Protein AF-A0A1C3RG86-F1 (afdb_monomer)

Sequence (269 aa):
MRVGIRFLSLFIGIFLLIINFAGYFISIDDRIYFDEEVISYNESVSLIEEAYSKYGKSERFLKETVKIVDDATIYNWIHQKTMIKGVQGYVQFYENWILWIARFFDDFLFSVALTKDNDIFSKYEYMHYEAALRRGYGICSQLSVLLADMLTNKYGINTYVVGLSGHVVAQSQINKEDYILDASMSLVMPFGLSFAEKNLESVKSYYKGDLIAETYDARGNSIMSSPGAKGYRPLAYLIEQLAYAFKWIVPIFLLVVGSSLYWKKFGRC

Nearest PDB structures (foldseek):
  8ssi-assembly1_A  TM=7.611E-01  e=9.465E-01  Burkholderia pseudomallei
  8ig0-assembly1_B  TM=3.407E-01  e=1.424E+00  Homo sapiens

Radius of gyration: 21.92 Å; Cα contacts (8 Å, |Δi|>4): 439; chains: 1; bounding box: 59×40×72 Å

Mean predicted aligned error: 5.24 Å

pLDDT: mean 91.01, std 10.69, range [39.25, 98.75]

Organism: NCBI:txid1867952

Structure (mmCIF, N/CA/C/O backbone):
data_AF-A0A1C3RG86-F1
#
_entry.id   AF-A0A1C3RG86-F1
#
loop_
_atom_site.group_PDB
_atom_site.id
_atom_site.type_symbol
_atom_site.label_atom_id
_atom_site.label_alt_id
_atom_site.label_comp_id
_atom_site.label_asym_id
_atom_site.label_entity_id
_atom_site.label_seq_id
_atom_site.pdbx_PDB_ins_code
_atom_site.Cartn_x
_atom_site.Cartn_y
_atom_site.Cartn_z
_atom_site.occupancy
_atom_site.B_iso_or_equiv
_atom_site.auth_seq_id
_atom_site.auth_comp_id
_atom_site.auth_asym_id
_atom_site.auth_atom_id
_atom_site.pdbx_PDB_model_num
ATOM 1 N N . MET A 1 1 ? 35.507 4.420 -29.321 1.00 61.81 1 MET A N 1
ATOM 2 C CA . MET A 1 1 ? 34.768 4.660 -28.056 1.00 61.81 1 MET A CA 1
ATOM 3 C C . MET A 1 1 ? 33.417 5.371 -28.239 1.00 61.81 1 MET A C 1
ATOM 5 O O . MET A 1 1 ? 32.407 4.808 -27.847 1.00 61.81 1 MET A O 1
ATOM 9 N N . ARG A 1 2 ? 33.333 6.547 -28.893 1.00 62.72 2 ARG A N 1
ATOM 10 C CA . ARG A 1 2 ? 32.062 7.308 -29.038 1.00 62.72 2 ARG A CA 1
ATOM 11 C C . ARG A 1 2 ? 30.950 6.626 -29.852 1.00 62.72 2 ARG A C 1
ATOM 13 O O . ARG A 1 2 ? 29.792 6.975 -29.670 1.00 62.72 2 ARG A O 1
ATOM 20 N N . VAL A 1 3 ? 31.283 5.696 -30.750 1.00 67.88 3 VAL A N 1
ATOM 21 C CA . VAL A 1 3 ? 30.288 4.942 -31.540 1.00 67.88 3 VAL A CA 1
ATOM 22 C C . VAL A 1 3 ? 29.563 3.910 -30.669 1.00 67.88 3 VAL A C 1
ATOM 24 O O . VAL A 1 3 ? 28.344 3.822 -30.745 1.00 67.88 3 VAL A O 1
ATOM 27 N N . GLY A 1 4 ? 30.283 3.217 -29.779 1.00 82.81 4 GLY A N 1
ATOM 28 C CA . GLY A 1 4 ? 29.704 2.202 -28.892 1.00 82.81 4 GLY A CA 1
ATOM 29 C C . GLY A 1 4 ? 28.697 2.775 -27.895 1.00 82.81 4 GLY A C 1
ATOM 30 O O . GLY A 1 4 ? 27.623 2.214 -27.731 1.00 82.81 4 GLY A O 1
ATOM 31 N N . ILE A 1 5 ? 28.987 3.946 -27.316 1.00 85.44 5 ILE A N 1
ATOM 32 C CA . ILE A 1 5 ? 28.098 4.603 -26.339 1.00 85.44 5 ILE A CA 1
ATOM 33 C C . ILE A 1 5 ? 26.717 4.903 -26.943 1.00 85.44 5 ILE A C 1
ATOM 35 O O . ILE A 1 5 ? 25.706 4.731 -26.279 1.00 85.44 5 ILE A O 1
ATOM 39 N N . ARG A 1 6 ? 26.655 5.303 -28.218 1.00 86.62 6 ARG A N 1
ATOM 40 C CA . ARG A 1 6 ? 25.392 5.672 -28.883 1.00 86.62 6 ARG A CA 1
ATOM 41 C C . ARG A 1 6 ? 24.484 4.470 -29.087 1.00 86.62 6 ARG A C 1
ATOM 43 O O . ARG A 1 6 ? 23.314 4.522 -28.727 1.00 86.62 6 ARG A O 1
ATOM 50 N N . PHE A 1 7 ? 25.042 3.406 -29.667 1.00 90.19 7 PHE A N 1
ATOM 51 C CA . PHE A 1 7 ? 24.309 2.164 -29.888 1.00 90.19 7 PHE A CA 1
ATOM 52 C C . PHE A 1 7 ? 23.874 1.549 -28.564 1.00 90.19 7 PHE A C 1
ATOM 54 O O . PHE A 1 7 ? 22.740 1.101 -28.460 1.00 90.19 7 PHE A O 1
ATOM 61 N N . LEU A 1 8 ? 24.729 1.616 -27.540 1.00 93.31 8 LEU A N 1
ATOM 62 C CA . LEU A 1 8 ? 24.396 1.141 -26.206 1.00 93.31 8 LEU A CA 1
ATOM 63 C C . LEU A 1 8 ? 23.234 1.930 -25.585 1.00 93.31 8 LEU A C 1
ATOM 65 O O . LEU A 1 8 ? 22.287 1.315 -25.110 1.00 93.31 8 LEU A O 1
ATOM 69 N N . SER A 1 9 ? 23.251 3.269 -25.629 1.00 93.44 9 SER A N 1
ATOM 70 C CA . SER A 1 9 ? 22.146 4.088 -25.104 1.00 93.44 9 SER A CA 1
ATOM 71 C C . SER A 1 9 ? 20.827 3.822 -25.829 1.00 93.44 9 SER A C 1
ATOM 73 O O . SER A 1 9 ? 19.804 3.655 -25.172 1.00 93.44 9 SER A O 1
ATOM 75 N N . LEU A 1 10 ? 20.844 3.739 -27.166 1.00 95.38 10 LEU A N 1
ATOM 76 C CA . LEU A 1 10 ? 19.645 3.414 -27.947 1.00 95.38 10 LEU A CA 1
ATOM 77 C C . LEU A 1 10 ? 19.121 2.018 -27.604 1.00 95.38 10 LEU A C 1
ATOM 79 O O . LEU A 1 10 ? 17.935 1.860 -27.342 1.00 95.38 10 LEU A O 1
ATOM 83 N N . PHE A 1 11 ? 20.007 1.022 -27.565 1.00 96.31 11 PHE A N 1
ATOM 84 C CA . PHE A 1 11 ? 19.642 -0.355 -27.252 1.00 96.31 11 PHE A CA 1
ATOM 85 C C . PHE A 1 11 ? 19.030 -0.480 -25.854 1.00 96.31 11 PHE A C 1
ATOM 87 O O . PHE A 1 11 ? 17.941 -1.031 -25.723 1.00 96.31 11 PHE A O 1
ATOM 94 N N . ILE A 1 12 ? 19.675 0.086 -24.825 1.00 96.56 12 ILE A N 1
ATOM 95 C CA . ILE A 1 12 ? 19.153 0.070 -23.450 1.00 96.56 12 ILE A CA 1
ATOM 96 C C . ILE A 1 12 ? 17.816 0.816 -23.374 1.00 96.56 12 ILE A C 1
ATOM 98 O O . ILE A 1 12 ? 16.882 0.316 -22.756 1.00 96.56 12 ILE A O 1
ATOM 102 N N . GLY A 1 13 ? 17.693 1.979 -24.022 1.00 97.69 13 GLY A N 1
ATOM 103 C CA . GLY A 1 13 ? 16.443 2.742 -24.045 1.00 97.69 13 GLY A CA 1
ATOM 104 C C . GLY A 1 13 ? 15.284 1.957 -24.667 1.00 97.69 13 GLY A C 1
ATOM 105 O O . GLY A 1 13 ? 14.212 1.881 -24.073 1.00 97.69 13 GLY A O 1
ATOM 106 N N . ILE A 1 14 ? 15.504 1.318 -25.823 1.00 97.88 14 ILE A N 1
ATOM 107 C CA . ILE A 1 14 ? 14.492 0.468 -26.474 1.00 97.88 14 ILE A CA 1
ATOM 108 C C . ILE A 1 14 ? 14.147 -0.721 -25.576 1.00 97.88 14 ILE A C 1
ATOM 110 O O . ILE A 1 14 ? 12.972 -0.983 -25.336 1.00 97.88 14 ILE A O 1
ATOM 114 N N . PHE A 1 15 ? 15.160 -1.418 -25.058 1.00 97.56 15 PHE A N 1
ATOM 115 C CA . PHE A 1 15 ? 14.971 -2.588 -24.206 1.00 97.56 15 PHE A CA 1
ATOM 116 C C . PHE A 1 15 ? 14.132 -2.260 -22.965 1.00 97.56 15 PHE A C 1
ATOM 118 O O . PHE A 1 15 ? 13.137 -2.929 -22.710 1.00 97.56 15 PHE A O 1
ATOM 125 N N . LEU A 1 16 ? 14.473 -1.196 -22.232 1.00 97.69 16 LEU A N 1
ATOM 126 C CA . LEU A 1 16 ? 13.731 -0.800 -21.034 1.00 97.69 16 LEU A CA 1
ATOM 127 C C . LEU A 1 16 ? 12.299 -0.346 -21.351 1.00 97.69 16 LEU A C 1
ATOM 129 O O . LEU A 1 16 ? 11.392 -0.653 -20.584 1.00 97.69 16 LEU A O 1
ATOM 133 N N . LEU A 1 17 ? 12.062 0.333 -22.482 1.00 97.44 17 LEU A N 1
ATOM 134 C CA . LEU A 1 17 ? 10.693 0.646 -22.907 1.00 97.44 17 LEU A CA 1
ATOM 135 C C . LEU A 1 17 ? 9.889 -0.619 -23.187 1.00 97.44 17 LEU A C 1
ATOM 137 O O . LEU A 1 17 ? 8.758 -0.718 -22.722 1.00 97.44 17 LEU A O 1
ATOM 141 N N . ILE A 1 18 ? 10.465 -1.584 -23.911 1.00 97.38 18 ILE A N 1
ATOM 142 C CA . ILE A 1 18 ? 9.809 -2.871 -24.177 1.00 97.38 18 ILE A CA 1
ATOM 143 C C . ILE A 1 18 ? 9.448 -3.556 -22.860 1.00 97.38 18 ILE A C 1
ATOM 145 O O . ILE A 1 18 ? 8.318 -4.011 -22.717 1.00 97.38 18 ILE A O 1
ATOM 149 N N . ILE A 1 19 ? 10.364 -3.582 -21.888 1.00 97.00 19 ILE A N 1
ATOM 150 C CA . ILE A 1 19 ? 10.106 -4.154 -20.562 1.00 97.00 19 ILE A CA 1
ATOM 151 C C . ILE A 1 19 ? 8.956 -3.433 -19.857 1.00 97.00 19 ILE A C 1
ATOM 153 O O . ILE A 1 19 ? 8.038 -4.100 -19.389 1.00 97.00 19 ILE A O 1
ATOM 157 N N . ASN A 1 20 ? 8.949 -2.097 -19.825 1.00 96.19 20 ASN A N 1
ATOM 158 C CA . ASN A 1 20 ? 7.864 -1.348 -19.186 1.00 96.19 20 ASN A CA 1
ATOM 159 C C . ASN A 1 20 ? 6.507 -1.602 -19.860 1.00 96.19 20 ASN A C 1
ATOM 161 O O . ASN A 1 20 ? 5.491 -1.711 -19.181 1.00 96.19 20 ASN A O 1
ATOM 165 N N . PHE A 1 21 ? 6.476 -1.674 -21.197 1.00 96.31 21 PHE A N 1
ATOM 166 C CA . PHE A 1 21 ? 5.251 -1.974 -21.938 1.00 96.31 21 PHE A CA 1
ATOM 167 C C . PHE A 1 21 ? 4.780 -3.405 -21.693 1.00 96.31 21 PHE A C 1
ATOM 169 O O . PHE A 1 21 ? 3.594 -3.616 -21.465 1.00 96.31 21 PHE A O 1
ATOM 176 N N . ALA A 1 22 ? 5.695 -4.377 -21.702 1.00 95.31 22 ALA A N 1
ATOM 177 C CA . ALA A 1 22 ? 5.384 -5.765 -21.381 1.00 95.31 22 ALA A CA 1
ATOM 178 C C . ALA A 1 22 ? 4.855 -5.904 -19.946 1.00 95.31 22 ALA A C 1
ATOM 180 O O . ALA A 1 22 ? 3.903 -6.647 -19.726 1.00 95.31 22 ALA A O 1
ATOM 181 N N . GLY A 1 23 ? 5.409 -5.141 -18.999 1.00 93.00 23 GLY A N 1
ATOM 182 C CA . GLY A 1 23 ? 4.981 -5.112 -17.602 1.00 93.00 23 GLY A CA 1
ATOM 183 C C . GLY A 1 23 ? 3.495 -4.809 -17.408 1.00 93.00 23 GLY A C 1
ATOM 184 O O . GLY A 1 23 ? 2.888 -5.383 -16.516 1.00 93.00 23 GLY A O 1
ATOM 185 N N . TYR A 1 24 ? 2.863 -4.018 -18.285 1.00 90.31 24 TYR A N 1
ATOM 186 C CA . TYR A 1 24 ? 1.411 -3.786 -18.219 1.00 90.31 24 TYR A CA 1
ATOM 187 C C . TYR A 1 24 ? 0.564 -5.041 -18.450 1.00 90.31 24 TYR A C 1
ATOM 189 O O . TYR A 1 24 ? -0.584 -5.088 -18.011 1.00 90.31 24 TYR A O 1
ATOM 197 N N . PHE A 1 25 ? 1.104 -6.032 -19.158 1.00 92.62 25 PHE A N 1
ATOM 198 C CA . PHE A 1 25 ? 0.406 -7.274 -19.490 1.00 92.62 25 PHE A CA 1
ATOM 199 C C . PHE A 1 25 ? 0.775 -8.429 -18.558 1.00 92.62 25 PHE A C 1
ATOM 201 O O . PHE A 1 25 ? 0.131 -9.476 -18.606 1.00 92.62 25 PHE A O 1
ATOM 208 N N . ILE A 1 26 ? 1.804 -8.264 -17.724 1.00 90.88 26 ILE A N 1
ATOM 209 C CA . ILE A 1 26 ? 2.238 -9.286 -16.776 1.00 90.88 26 ILE A CA 1
ATOM 210 C C . ILE A 1 26 ? 1.632 -8.953 -15.417 1.00 90.88 26 ILE A C 1
ATOM 212 O O . ILE A 1 26 ? 1.872 -7.887 -14.857 1.00 90.88 26 ILE A O 1
ATOM 216 N N . SER A 1 27 ? 0.842 -9.879 -14.878 1.00 87.75 27 SER A N 1
ATOM 217 C CA . SER A 1 27 ? 0.241 -9.693 -13.562 1.00 87.75 27 SER A CA 1
ATOM 218 C C . SER A 1 27 ? 1.312 -9.650 -12.463 1.00 87.75 27 SER A C 1
ATOM 220 O O . SER A 1 27 ? 2.288 -10.401 -12.496 1.00 87.75 27 SER A O 1
ATOM 222 N N . ILE A 1 28 ? 1.106 -8.774 -11.479 1.00 90.19 28 ILE A N 1
ATOM 223 C CA . ILE A 1 28 ? 1.831 -8.776 -10.195 1.00 90.19 28 ILE A CA 1
ATOM 224 C C . ILE A 1 28 ? 1.015 -9.461 -9.090 1.00 90.19 28 ILE A C 1
ATOM 226 O O . ILE A 1 28 ? 1.348 -9.341 -7.918 1.00 90.19 28 ILE A O 1
ATOM 230 N N . ASP A 1 29 ? -0.099 -10.090 -9.462 1.00 90.62 29 ASP A N 1
ATOM 231 C CA . ASP A 1 29 ? -1.001 -10.766 -8.541 1.00 90.62 29 ASP A CA 1
ATOM 232 C C . ASP A 1 29 ? -0.375 -12.078 -8.059 1.00 90.62 29 ASP A C 1
ATOM 234 O O . ASP A 1 29 ? -0.287 -13.049 -8.815 1.00 90.62 29 ASP A O 1
ATOM 238 N N . ASP A 1 30 ? 0.075 -12.090 -6.804 1.00 88.88 30 ASP A N 1
ATOM 239 C CA . ASP A 1 30 ? 0.713 -13.252 -6.188 1.00 88.88 30 ASP A CA 1
ATOM 240 C C . ASP A 1 30 ? -0.314 -14.295 -5.723 1.00 88.88 30 ASP A C 1
ATOM 242 O O . ASP A 1 30 ? 0.079 -15.403 -5.350 1.00 88.88 30 ASP A O 1
ATOM 246 N N . ARG A 1 31 ? -1.622 -14.004 -5.811 1.00 87.94 31 ARG A N 1
ATOM 247 C CA . ARG A 1 31 ? -2.689 -14.939 -5.417 1.00 87.94 31 ARG A CA 1
ATOM 248 C C . ARG A 1 31 ? -2.652 -16.259 -6.167 1.00 87.94 31 ARG A C 1
ATOM 250 O O . ARG A 1 31 ? -3.116 -17.271 -5.661 1.00 87.94 31 ARG A O 1
ATOM 257 N N . ILE A 1 32 ? -2.050 -16.276 -7.354 1.00 86.69 32 ILE A N 1
ATOM 258 C CA . ILE A 1 32 ? -1.844 -17.500 -8.140 1.00 86.69 32 ILE A CA 1
ATOM 259 C C . ILE A 1 32 ? -0.970 -18.544 -7.426 1.00 86.69 32 ILE A C 1
ATOM 261 O O . ILE A 1 32 ? -0.950 -19.700 -7.840 1.00 86.69 32 ILE A O 1
ATOM 265 N N . TYR A 1 33 ? -0.212 -18.136 -6.404 1.00 85.38 33 TYR A N 1
ATOM 266 C CA . TYR A 1 33 ? 0.649 -19.011 -5.608 1.00 85.38 33 TYR A CA 1
ATOM 267 C C . TYR A 1 33 ? 0.003 -19.447 -4.294 1.00 85.38 33 TYR A C 1
ATOM 269 O O . TYR A 1 33 ? 0.644 -20.152 -3.517 1.00 85.38 33 TYR A O 1
ATOM 277 N N . PHE A 1 34 ? -1.213 -18.987 -4.007 1.00 85.38 34 PHE A N 1
ATOM 278 C CA . PHE A 1 34 ? -1.881 -19.266 -2.748 1.00 85.38 34 PHE A CA 1
ATOM 279 C C . PHE A 1 34 ? -2.620 -20.600 -2.835 1.00 85.38 34 PHE A C 1
ATOM 281 O O . PHE A 1 34 ? -3.257 -20.902 -3.841 1.00 85.38 34 PHE A O 1
ATOM 288 N N . ASP A 1 35 ? -2.540 -21.389 -1.764 1.00 82.38 35 ASP A N 1
ATOM 289 C CA . ASP A 1 35 ? -3.324 -22.623 -1.638 1.00 82.38 35 ASP A CA 1
ATOM 290 C C . ASP A 1 35 ? -4.794 -22.328 -1.272 1.00 82.38 35 ASP A C 1
ATOM 292 O O . ASP A 1 35 ? -5.671 -23.166 -1.472 1.00 82.38 35 ASP A O 1
ATOM 296 N N . GLU A 1 36 ? -5.060 -21.137 -0.729 1.00 79.56 36 GLU A N 1
ATOM 297 C CA . GLU A 1 36 ? -6.380 -20.672 -0.307 1.00 79.56 36 GLU A CA 1
ATOM 298 C C . GLU A 1 36 ? -7.059 -19.865 -1.422 1.00 79.56 36 GLU A C 1
ATOM 300 O O . GLU A 1 36 ? -6.432 -19.025 -2.073 1.00 79.56 36 GLU A O 1
ATOM 305 N N . GLU A 1 37 ? -8.359 -20.097 -1.628 1.00 84.44 37 GLU A N 1
ATOM 306 C CA . GLU A 1 37 ? -9.163 -19.263 -2.520 1.00 84.44 37 GLU A CA 1
ATOM 307 C C . GLU A 1 37 ? -9.397 -17.894 -1.876 1.00 84.44 37 GLU A C 1
ATOM 309 O O . GLU A 1 37 ? -10.119 -17.764 -0.890 1.00 84.44 37 GLU A O 1
ATOM 314 N N . VAL A 1 38 ? -8.795 -16.869 -2.471 1.00 91.31 38 VAL A N 1
ATOM 315 C CA . VAL A 1 38 ? -8.977 -15.460 -2.111 1.00 91.31 38 VAL A CA 1
ATOM 316 C C . VAL A 1 38 ? -9.645 -14.714 -3.258 1.00 91.31 38 VAL A C 1
ATOM 318 O O . VAL A 1 38 ? -9.476 -15.061 -4.432 1.00 91.31 38 VAL A O 1
ATOM 321 N N . ILE A 1 39 ? -10.392 -13.659 -2.938 1.00 94.62 39 ILE A N 1
ATOM 322 C CA . ILE A 1 39 ? -11.071 -12.875 -3.975 1.00 94.62 39 ILE A CA 1
ATOM 323 C C . ILE A 1 39 ? -10.058 -12.132 -4.856 1.00 94.62 39 ILE A C 1
ATOM 325 O O . ILE A 1 39 ? -9.010 -11.660 -4.403 1.00 94.62 39 ILE A O 1
ATOM 329 N N . SER A 1 40 ? -10.374 -12.030 -6.146 1.00 94.88 40 SER A N 1
ATOM 330 C CA . SER A 1 40 ? -9.484 -11.405 -7.130 1.00 94.88 40 SER A CA 1
ATOM 331 C C . SER A 1 40 ? -9.417 -9.884 -6.964 1.00 94.88 40 SER A C 1
ATOM 333 O O . SER A 1 40 ? -10.387 -9.265 -6.540 1.00 94.88 40 SER A O 1
ATOM 335 N N . TYR A 1 41 ? -8.327 -9.247 -7.413 1.00 95.19 41 TYR A N 1
ATOM 336 C CA . TYR A 1 41 ? -8.188 -7.781 -7.379 1.00 95.19 41 TYR A CA 1
ATOM 337 C C . TYR A 1 41 ? -9.399 -7.028 -7.961 1.00 95.19 41 TYR A C 1
ATOM 339 O O . TYR A 1 41 ? -9.891 -6.075 -7.356 1.00 95.19 41 TYR A O 1
ATOM 347 N N . ASN A 1 42 ? -9.881 -7.440 -9.138 1.00 95.94 42 ASN A N 1
ATOM 348 C CA . ASN A 1 42 ? -10.993 -6.763 -9.810 1.00 95.94 42 ASN A CA 1
ATOM 349 C C . ASN A 1 42 ? -12.299 -6.908 -9.022 1.00 95.94 42 ASN A C 1
ATOM 351 O O . ASN A 1 42 ? -13.078 -5.960 -8.934 1.00 95.94 42 ASN A O 1
ATOM 355 N N . GLU A 1 43 ? -12.518 -8.084 -8.438 1.00 97.38 43 GLU A N 1
ATOM 356 C CA . GLU A 1 43 ? -13.664 -8.348 -7.579 1.00 97.38 43 GLU A CA 1
ATOM 357 C C . GLU A 1 43 ? -13.582 -7.538 -6.284 1.00 97.38 43 GLU A C 1
ATOM 359 O O . GLU A 1 43 ? -14.547 -6.853 -5.955 1.00 97.38 43 GLU A O 1
ATOM 364 N N . SER A 1 44 ? -12.423 -7.491 -5.614 1.00 97.44 44 SER A N 1
ATOM 365 C CA . SER A 1 44 ? -12.217 -6.646 -4.430 1.00 97.44 44 SER A CA 1
ATOM 366 C C . SER A 1 44 ? -12.541 -5.186 -4.726 1.00 97.44 44 SER A C 1
ATOM 368 O O . SER A 1 44 ? -13.276 -4.551 -3.976 1.00 97.44 44 SER A O 1
ATOM 370 N N . VAL A 1 45 ? -12.031 -4.644 -5.839 1.00 97.88 45 VAL A N 1
ATOM 371 C CA . VAL A 1 45 ? -12.321 -3.260 -6.240 1.00 97.88 45 VAL A CA 1
ATOM 372 C C . VAL A 1 45 ? -13.822 -3.066 -6.449 1.00 97.88 45 VAL A C 1
ATOM 374 O O . VAL A 1 45 ? -14.379 -2.112 -5.914 1.00 97.88 45 VAL A O 1
ATOM 377 N N . SER A 1 46 ? -14.484 -3.973 -7.172 1.00 98.50 46 SER A N 1
ATOM 378 C CA . SER A 1 46 ? -15.927 -3.892 -7.420 1.00 98.50 46 SER A CA 1
ATOM 379 C C . SER A 1 46 ? -16.744 -3.924 -6.126 1.00 98.50 46 SER A C 1
ATOM 381 O O . SER A 1 46 ? -17.652 -3.113 -5.960 1.00 98.50 46 SER A O 1
ATOM 383 N N . LEU A 1 47 ? -16.411 -4.823 -5.197 1.00 98.56 47 LEU A N 1
ATOM 384 C CA . LEU A 1 47 ? -17.110 -4.963 -3.918 1.00 98.56 47 LEU A CA 1
ATOM 385 C C . LEU A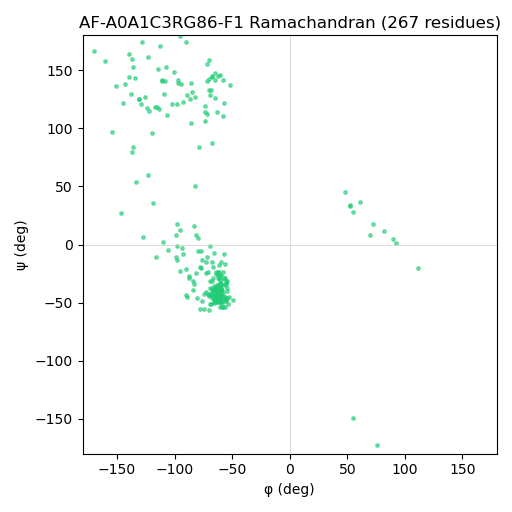 1 47 ? -16.928 -3.728 -3.027 1.00 98.56 47 LEU A C 1
ATOM 387 O O . LEU A 1 47 ? -17.882 -3.292 -2.383 1.00 98.56 47 LEU A O 1
ATOM 391 N N . ILE A 1 48 ? -15.732 -3.128 -3.004 1.00 98.62 48 ILE A N 1
ATOM 392 C CA . ILE A 1 48 ? -15.487 -1.905 -2.223 1.00 98.62 48 ILE A CA 1
ATOM 393 C C . ILE A 1 48 ? -16.262 -0.727 -2.829 1.00 98.62 48 ILE A C 1
ATOM 395 O O . ILE A 1 48 ? -16.871 0.041 -2.084 1.00 98.62 48 ILE A O 1
ATOM 399 N N . GLU A 1 49 ? -16.294 -0.592 -4.159 1.00 98.56 49 GLU A N 1
ATOM 400 C CA . GLU A 1 49 ? -17.098 0.443 -4.828 1.00 98.56 49 GLU A CA 1
ATOM 401 C C . GLU A 1 49 ? -18.597 0.266 -4.559 1.00 98.56 49 GLU A C 1
ATOM 403 O O . GLU A 1 49 ? -19.291 1.238 -4.255 1.00 98.56 49 GLU A O 1
ATOM 408 N N . GLU A 1 50 ? -19.106 -0.969 -4.604 1.00 98.69 50 GLU A N 1
ATOM 409 C CA . GLU A 1 50 ? -20.497 -1.269 -4.255 1.00 98.69 50 GLU A CA 1
ATOM 410 C C . GLU A 1 50 ? -20.792 -0.903 -2.794 1.00 98.69 50 GLU A C 1
ATOM 412 O O . GLU A 1 50 ? -21.779 -0.215 -2.504 1.00 98.69 50 GLU A O 1
ATOM 417 N N . ALA A 1 51 ? -19.913 -1.299 -1.868 1.00 98.69 51 ALA A N 1
ATOM 418 C CA . ALA A 1 51 ? -20.037 -0.963 -0.455 1.00 98.69 51 ALA A CA 1
ATOM 419 C C . ALA A 1 51 ? -20.040 0.558 -0.239 1.00 98.69 51 ALA A C 1
ATOM 421 O O . ALA A 1 51 ? -20.874 1.069 0.515 1.00 98.69 51 ALA A O 1
ATOM 422 N N . TYR A 1 52 ? -19.168 1.299 -0.927 1.00 98.62 52 TYR A N 1
ATOM 423 C CA . TYR A 1 52 ? -19.139 2.757 -0.846 1.00 98.62 52 TYR A CA 1
ATOM 424 C C . TYR A 1 52 ? -20.407 3.386 -1.427 1.00 98.62 52 TYR A C 1
ATOM 426 O O . TYR A 1 52 ? -21.014 4.245 -0.789 1.00 98.62 52 TYR A O 1
ATOM 434 N N . SER A 1 53 ? -20.863 2.927 -2.595 1.00 98.50 53 SER A N 1
ATOM 435 C CA . SER A 1 53 ? -22.096 3.418 -3.219 1.00 98.50 53 SER A CA 1
ATOM 436 C C . SER A 1 53 ? -23.320 3.191 -2.332 1.00 98.50 53 SER A C 1
ATOM 438 O O . SER A 1 53 ? -24.252 3.995 -2.354 1.00 98.50 53 SER A O 1
ATOM 440 N N . LYS A 1 54 ? -23.341 2.096 -1.568 1.00 98.56 54 LYS A N 1
ATOM 441 C CA . LYS A 1 54 ? -24.465 1.719 -0.707 1.00 98.56 54 LYS A CA 1
ATOM 442 C C . LYS A 1 54 ? -24.440 2.410 0.654 1.00 98.56 54 LYS A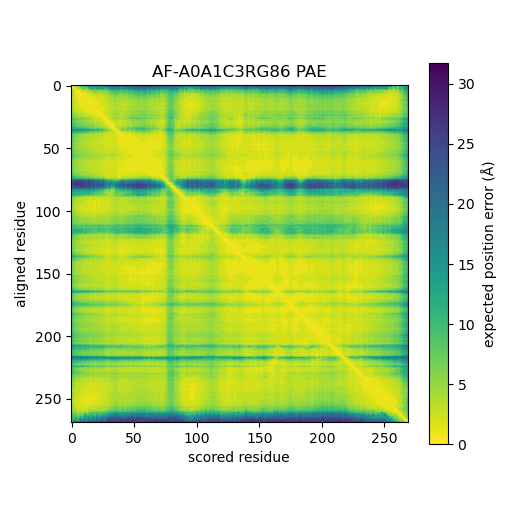 C 1
ATOM 444 O O . LYS A 1 54 ? -25.496 2.770 1.169 1.00 98.56 54 LYS A O 1
ATOM 449 N N . TYR A 1 55 ? -23.261 2.564 1.253 1.00 98.50 55 TYR A N 1
ATOM 450 C CA . TYR A 1 55 ? -23.117 2.974 2.654 1.00 98.50 55 TYR A CA 1
ATOM 451 C C . TYR A 1 55 ? -22.418 4.326 2.850 1.00 98.50 55 TYR A C 1
ATOM 453 O O . TYR A 1 55 ? -22.421 4.848 3.969 1.00 98.50 55 TYR A O 1
ATOM 461 N N . GLY A 1 56 ? -21.823 4.900 1.803 1.00 98.19 56 GLY A N 1
ATOM 462 C CA . GLY A 1 56 ? -21.063 6.148 1.861 1.00 98.19 56 GLY A CA 1
ATOM 463 C C . GLY A 1 56 ? -19.938 6.118 2.900 1.00 98.19 56 GLY A C 1
ATOM 464 O O . GLY A 1 56 ? -19.375 5.075 3.220 1.00 98.19 56 GLY A O 1
ATOM 465 N N . LYS A 1 57 ? -19.617 7.281 3.477 1.00 97.94 57 LYS A N 1
ATOM 466 C CA . LYS A 1 57 ? -18.653 7.395 4.585 1.00 97.94 57 LYS A CA 1
ATOM 467 C C . LYS A 1 57 ? -19.319 6.982 5.903 1.00 97.94 57 LYS A C 1
ATOM 469 O O . LYS A 1 57 ? -19.815 7.835 6.634 1.00 97.94 57 LYS A O 1
ATOM 474 N N . SER A 1 58 ? -19.351 5.685 6.194 1.00 98.19 58 SER A N 1
ATOM 475 C CA . SER A 1 58 ? -19.945 5.133 7.420 1.00 98.19 58 SER A CA 1
ATOM 476 C C . SER A 1 58 ? -19.115 3.998 8.021 1.00 98.19 58 SER A C 1
ATOM 478 O O . SER A 1 58 ? -18.288 3.392 7.343 1.00 98.19 58 SER A O 1
ATOM 480 N N . GLU A 1 59 ? -19.381 3.656 9.284 1.00 98.00 59 GLU A N 1
ATOM 481 C CA . GLU A 1 59 ? -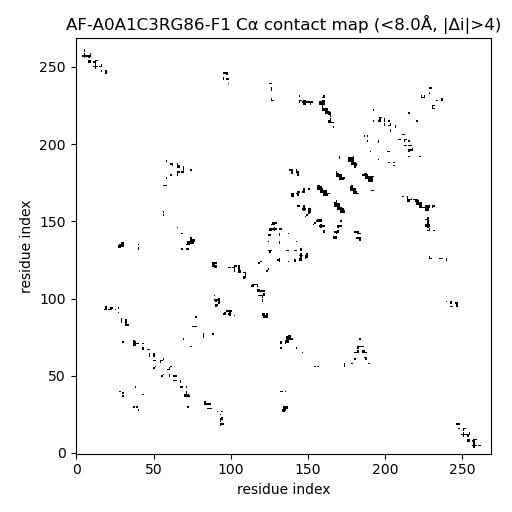18.805 2.471 9.935 1.00 98.00 59 GLU A CA 1
ATOM 482 C C . GLU A 1 59 ? -19.081 1.188 9.136 1.00 98.00 59 GLU A C 1
ATOM 484 O O . GLU A 1 59 ? -18.219 0.314 9.039 1.00 98.00 59 GLU A O 1
ATOM 489 N N . ARG A 1 60 ? -20.270 1.070 8.523 1.00 98.38 60 ARG A N 1
ATOM 490 C CA . ARG A 1 60 ? -20.607 -0.106 7.714 1.00 98.38 60 ARG A CA 1
ATOM 491 C C . ARG A 1 60 ? -19.687 -0.224 6.506 1.00 98.38 60 ARG A C 1
ATOM 493 O O . ARG A 1 60 ? -19.199 -1.315 6.247 1.00 98.38 60 ARG A O 1
ATOM 500 N N . PHE A 1 61 ? -19.403 0.884 5.823 1.00 98.69 61 PHE A N 1
ATOM 501 C CA . PHE A 1 61 ? -18.431 0.897 4.731 1.00 98.69 61 PHE A CA 1
ATOM 502 C C . PHE A 1 61 ? -17.032 0.472 5.198 1.00 98.69 61 PHE A C 1
ATOM 504 O O . PHE A 1 61 ? -16.401 -0.346 4.533 1.00 98.69 61 PHE A O 1
ATOM 511 N N . LEU A 1 62 ? -16.571 0.962 6.355 1.00 98.75 62 LEU A N 1
ATOM 512 C CA . LEU A 1 62 ? -15.279 0.554 6.920 1.00 98.75 62 LEU A CA 1
ATOM 513 C C . LEU A 1 62 ? -15.235 -0.953 7.200 1.00 98.75 62 LEU A C 1
ATOM 515 O O . LEU A 1 62 ? -14.275 -1.611 6.816 1.00 98.75 62 LEU A O 1
ATOM 519 N N . LYS A 1 63 ? -16.291 -1.508 7.808 1.00 98.62 63 LYS A N 1
ATOM 520 C CA . LYS A 1 63 ? -16.416 -2.946 8.101 1.00 98.62 63 LYS A CA 1
ATOM 521 C C . LYS A 1 63 ? -16.371 -3.813 6.849 1.00 98.62 63 LYS A C 1
ATOM 523 O O . LYS A 1 63 ? -15.607 -4.771 6.817 1.00 98.62 63 LYS A O 1
ATOM 528 N N . GLU A 1 64 ? -17.156 -3.471 5.827 1.00 98.62 64 GLU A N 1
ATOM 529 C CA . GLU A 1 64 ? -17.133 -4.207 4.555 1.00 98.62 64 GLU A CA 1
ATOM 530 C C . GLU A 1 64 ? -15.760 -4.089 3.887 1.00 98.62 64 GLU A C 1
ATOM 532 O O . GLU A 1 64 ? -15.202 -5.088 3.455 1.00 98.62 64 GLU A O 1
ATOM 537 N N . THR A 1 65 ? -15.168 -2.893 3.865 1.00 98.69 65 THR A N 1
ATOM 538 C CA . THR A 1 65 ? -13.857 -2.666 3.237 1.00 98.69 65 THR A CA 1
ATOM 539 C C . THR A 1 65 ? -12.750 -3.461 3.920 1.00 98.69 65 THR A C 1
ATOM 541 O O . THR A 1 65 ? -11.948 -4.090 3.238 1.00 98.69 65 THR A O 1
ATOM 544 N N . VAL A 1 66 ? -12.705 -3.455 5.255 1.00 98.62 66 VAL A N 1
ATOM 545 C CA . VAL A 1 66 ? -11.726 -4.228 6.031 1.00 98.62 66 VAL A CA 1
ATOM 546 C C . VAL A 1 66 ? -11.872 -5.719 5.749 1.00 98.62 66 VAL A C 1
ATOM 548 O O . VAL A 1 66 ? -10.871 -6.369 5.469 1.00 98.62 66 VAL A O 1
ATOM 551 N N . LYS A 1 67 ? -13.107 -6.234 5.738 1.00 98.06 67 LYS A N 1
ATOM 552 C CA . LYS A 1 67 ? -13.379 -7.636 5.408 1.00 98.06 67 LYS A CA 1
ATOM 553 C C . LYS A 1 67 ? -12.968 -7.981 3.974 1.00 98.06 67 LYS A C 1
ATOM 555 O O . LYS A 1 67 ? -12.343 -9.002 3.756 1.00 98.06 67 LYS A O 1
ATOM 560 N N . ILE A 1 68 ? -13.287 -7.128 3.000 1.00 98.19 68 ILE A N 1
ATOM 561 C CA . ILE A 1 68 ? -12.910 -7.352 1.597 1.00 98.19 68 ILE A CA 1
ATOM 562 C C . ILE A 1 68 ? -11.386 -7.357 1.442 1.00 98.19 68 ILE A C 1
ATOM 564 O O . ILE A 1 68 ? -10.862 -8.148 0.671 1.00 98.19 68 ILE A O 1
ATOM 568 N N . VAL A 1 69 ? -10.658 -6.485 2.146 1.00 97.62 69 VAL A N 1
ATOM 569 C CA . VAL A 1 69 ? -9.188 -6.491 2.108 1.00 97.62 69 VAL A CA 1
ATOM 570 C C . VAL A 1 69 ? -8.627 -7.769 2.732 1.00 97.62 69 VAL A C 1
ATOM 572 O O . VAL A 1 69 ? -7.727 -8.354 2.139 1.00 97.62 69 VAL A O 1
ATOM 575 N N . ASP A 1 70 ? -9.167 -8.216 3.866 1.00 95.38 70 ASP A N 1
ATOM 576 C CA . ASP A 1 70 ? -8.806 -9.497 4.490 1.00 95.38 70 ASP A CA 1
ATOM 577 C C . ASP A 1 70 ? -9.071 -10.673 3.528 1.00 95.38 70 ASP A C 1
ATOM 579 O O . ASP A 1 70 ? -8.138 -11.363 3.142 1.00 95.38 70 ASP A O 1
ATOM 583 N N . ASP A 1 71 ? -10.288 -10.793 2.983 1.00 95.06 71 ASP A N 1
ATOM 584 C CA . ASP A 1 71 ? -10.672 -11.836 2.012 1.00 95.06 71 ASP A CA 1
ATOM 585 C C . ASP A 1 71 ? -9.817 -11.809 0.719 1.00 95.06 71 ASP A C 1
ATOM 587 O O . ASP A 1 71 ? -9.701 -12.807 0.003 1.00 95.06 71 ASP A O 1
ATOM 591 N N . ALA A 1 72 ? -9.264 -10.644 0.363 1.00 94.56 72 ALA A N 1
ATOM 592 C CA . ALA A 1 72 ? -8.478 -10.432 -0.852 1.00 94.56 72 ALA A CA 1
ATOM 593 C C . ALA A 1 72 ? -6.976 -10.621 -0.657 1.00 94.56 72 ALA A C 1
ATOM 595 O O . ALA A 1 72 ? -6.231 -10.519 -1.644 1.00 94.56 72 ALA A O 1
ATOM 596 N N . THR A 1 73 ? -6.510 -10.783 0.581 1.00 92.81 73 THR A N 1
ATOM 597 C CA . THR A 1 73 ? -5.085 -10.787 0.893 1.00 92.81 73 THR A CA 1
ATOM 598 C C . THR A 1 73 ? -4.712 -11.928 1.816 1.00 92.81 73 THR A C 1
ATOM 600 O O . THR A 1 73 ? -5.433 -12.255 2.744 1.00 92.81 73 THR A O 1
ATOM 603 N N . ILE A 1 74 ? -3.536 -12.512 1.600 1.00 88.50 74 ILE A N 1
ATOM 604 C CA . ILE A 1 74 ? -2.963 -13.405 2.603 1.00 88.50 74 ILE A CA 1
ATOM 605 C C . ILE A 1 74 ? -2.049 -12.612 3.522 1.00 88.50 74 ILE A C 1
ATOM 607 O O . ILE A 1 74 ? -1.064 -12.001 3.085 1.00 88.50 74 ILE A O 1
ATOM 611 N N . TYR A 1 75 ? -2.367 -12.683 4.813 1.00 84.00 75 TYR A N 1
ATOM 612 C CA . TYR A 1 75 ? -1.465 -12.278 5.873 1.00 84.00 75 TYR A CA 1
ATOM 613 C C . TYR A 1 75 ? -0.360 -13.317 6.032 1.00 84.00 75 TYR A C 1
ATOM 615 O O . TYR A 1 75 ? -0.601 -14.450 6.448 1.00 84.00 75 TYR A O 1
ATOM 623 N N . ASN A 1 76 ? 0.879 -12.941 5.735 1.00 72.25 76 ASN A N 1
ATOM 624 C CA . ASN A 1 76 ? 2.009 -13.823 5.994 1.00 72.25 76 ASN A CA 1
ATOM 625 C C . ASN A 1 76 ? 3.245 -13.023 6.410 1.00 72.25 76 ASN A C 1
ATOM 627 O O . ASN A 1 76 ? 3.733 -12.139 5.706 1.00 72.25 76 ASN A O 1
ATOM 631 N N . TRP A 1 77 ? 3.748 -13.350 7.599 1.00 61.97 77 TRP A N 1
ATOM 632 C CA . TRP A 1 77 ? 4.982 -12.801 8.135 1.00 61.97 77 TRP A CA 1
ATOM 633 C C . TRP A 1 77 ? 6.185 -13.411 7.420 1.00 61.97 77 TRP A C 1
ATOM 635 O O . TRP A 1 77 ? 6.463 -14.597 7.565 1.00 61.97 77 TRP A O 1
ATOM 645 N N . ILE A 1 78 ? 6.988 -12.572 6.758 1.00 52.19 78 ILE A N 1
ATOM 646 C CA . ILE A 1 78 ? 8.195 -12.970 6.000 1.00 52.19 78 ILE A CA 1
ATOM 647 C C . ILE A 1 78 ? 9.220 -13.752 6.859 1.00 52.19 78 ILE A C 1
ATOM 649 O O . ILE A 1 78 ? 10.097 -14.428 6.325 1.00 52.19 78 ILE A O 1
ATOM 653 N N . HIS A 1 79 ? 9.109 -13.704 8.192 1.00 46.41 79 HIS A N 1
ATOM 654 C CA . HIS A 1 79 ? 9.957 -14.454 9.125 1.00 46.41 79 HIS A CA 1
ATOM 655 C C . HIS A 1 79 ? 9.396 -15.813 9.578 1.00 46.41 79 HIS A C 1
ATOM 657 O O . HIS A 1 79 ? 10.091 -16.534 10.299 1.00 46.41 79 HIS A O 1
ATOM 663 N N . GLN A 1 80 ? 8.187 -16.209 9.165 1.00 45.38 80 GLN A N 1
ATOM 664 C CA . GLN A 1 80 ? 7.759 -17.597 9.323 1.00 45.38 80 GLN A CA 1
ATOM 665 C C . GLN A 1 80 ? 8.545 -18.494 8.361 1.00 45.38 80 GLN A C 1
ATOM 667 O O . GLN A 1 80 ? 8.857 -18.126 7.231 1.00 45.38 80 GLN A O 1
ATOM 672 N N . LYS A 1 81 ? 8.888 -19.697 8.833 1.00 39.25 81 LYS A N 1
ATOM 673 C CA . LYS A 1 81 ? 9.776 -20.674 8.171 1.00 39.25 81 LYS A CA 1
ATOM 674 C C . LYS A 1 81 ? 9.344 -21.105 6.760 1.00 39.25 81 LYS A C 1
ATOM 676 O O . LYS A 1 81 ? 10.108 -21.796 6.090 1.00 39.25 81 LYS A O 1
ATOM 681 N N . THR A 1 82 ? 8.160 -20.715 6.308 1.00 50.06 82 THR A N 1
ATOM 682 C CA . THR A 1 82 ? 7.600 -21.061 5.005 1.00 50.06 82 THR A CA 1
ATOM 683 C C . THR A 1 82 ? 6.971 -19.821 4.377 1.00 50.06 82 THR A C 1
ATOM 685 O O . THR A 1 82 ? 5.765 -19.612 4.475 1.00 50.06 82 THR A O 1
ATOM 688 N N . MET A 1 83 ? 7.784 -18.995 3.705 1.00 58.31 83 MET A N 1
ATOM 689 C CA . MET A 1 83 ? 7.233 -18.117 2.668 1.00 58.31 83 MET A CA 1
ATOM 690 C C . MET A 1 83 ? 6.422 -18.980 1.700 1.00 58.31 83 MET A C 1
ATOM 692 O O . MET A 1 83 ? 6.878 -20.063 1.315 1.00 58.31 83 MET A O 1
ATOM 696 N N . ILE A 1 84 ? 5.243 -18.497 1.302 1.00 67.50 84 ILE A N 1
ATOM 697 C CA . ILE A 1 84 ? 4.463 -19.151 0.251 1.00 67.50 84 ILE A CA 1
ATOM 698 C C . ILE A 1 84 ? 5.357 -19.223 -0.983 1.00 67.50 84 ILE A C 1
ATOM 700 O O . ILE A 1 84 ? 5.898 -18.218 -1.456 1.00 67.50 84 ILE A O 1
ATOM 704 N N . LYS A 1 85 ? 5.588 -20.442 -1.461 1.00 68.19 85 LYS A N 1
ATOM 705 C CA . LYS A 1 85 ? 6.543 -20.696 -2.533 1.00 68.19 85 LYS A CA 1
ATOM 706 C C . LYS A 1 85 ? 6.070 -19.990 -3.804 1.00 68.19 85 LYS A C 1
ATOM 708 O O . LYS A 1 85 ? 5.077 -20.388 -4.393 1.00 68.19 85 LYS A O 1
ATOM 713 N N . GLY A 1 86 ? 6.831 -18.995 -4.251 1.00 70.38 86 GLY A N 1
ATOM 714 C CA . GLY A 1 86 ? 6.529 -18.227 -5.464 1.00 70.38 86 GLY A CA 1
ATOM 715 C C . GLY A 1 86 ? 6.125 -16.780 -5.196 1.00 70.38 86 GLY A C 1
ATOM 716 O O . GLY A 1 86 ? 6.329 -15.953 -6.080 1.00 70.38 86 GLY A O 1
ATOM 717 N N . VAL A 1 87 ? 5.682 -16.457 -3.974 1.00 78.81 87 VAL A N 1
ATOM 718 C CA . VAL A 1 87 ? 5.392 -15.079 -3.551 1.00 78.81 87 VAL A CA 1
ATOM 719 C C . VAL A 1 87 ? 6.689 -14.299 -3.419 1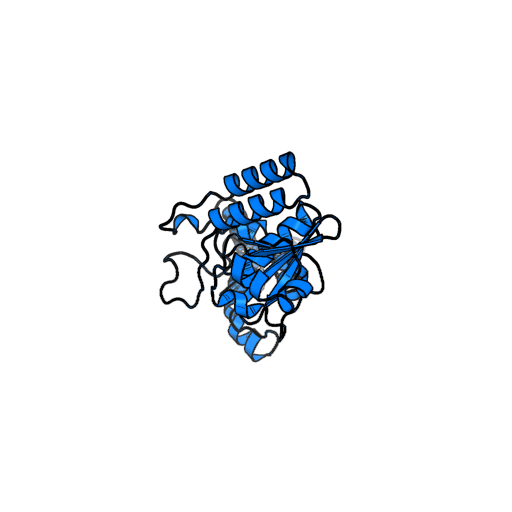.00 78.81 87 VAL A C 1
ATOM 721 O O . VAL A 1 87 ? 7.667 -14.778 -2.833 1.00 78.81 87 VAL A O 1
ATOM 724 N N . GLN A 1 88 ? 6.712 -13.093 -3.979 1.00 78.62 88 GLN A N 1
ATOM 725 C CA . GLN A 1 88 ? 7.917 -12.276 -4.019 1.00 78.62 88 GLN A CA 1
ATOM 726 C C . GLN A 1 88 ? 7.732 -11.038 -3.153 1.00 78.62 88 GLN A C 1
ATOM 728 O O . GLN A 1 88 ? 6.919 -10.164 -3.428 1.00 78.62 88 GLN A O 1
ATOM 733 N N . GLY A 1 89 ? 8.549 -10.936 -2.105 1.00 83.50 89 GLY A N 1
ATOM 734 C CA . GLY A 1 89 ? 8.551 -9.777 -1.215 1.00 83.50 89 GLY A CA 1
ATOM 735 C C . GLY A 1 89 ? 9.089 -8.492 -1.849 1.00 83.50 89 GLY A C 1
ATOM 736 O O . GLY A 1 89 ? 9.113 -7.479 -1.175 1.00 83.50 89 GLY A O 1
ATOM 737 N N . TYR A 1 90 ? 9.524 -8.493 -3.110 1.00 89.31 90 TYR A N 1
ATOM 738 C CA . TYR A 1 90 ? 10.146 -7.346 -3.776 1.00 89.31 90 TYR A CA 1
ATOM 739 C C . TYR A 1 90 ? 9.400 -6.960 -5.052 1.00 89.31 90 TYR A C 1
ATOM 741 O O . TYR A 1 90 ? 8.673 -7.757 -5.641 1.00 89.31 90 TYR A O 1
ATOM 749 N N . VAL A 1 91 ? 9.632 -5.735 -5.526 1.00 92.94 91 VAL A N 1
ATOM 750 C CA . VAL A 1 91 ? 9.047 -5.265 -6.786 1.00 92.94 91 VAL A CA 1
ATOM 751 C C . VAL A 1 91 ? 9.669 -5.995 -7.968 1.00 92.94 91 VAL A C 1
ATOM 753 O O . VAL A 1 91 ? 10.891 -6.026 -8.114 1.00 92.94 91 VAL A O 1
ATOM 756 N N . GLN A 1 92 ? 8.828 -6.550 -8.835 1.00 92.62 92 GLN A N 1
ATOM 757 C CA . GLN A 1 92 ? 9.266 -7.277 -10.019 1.00 92.62 92 GLN A CA 1
ATOM 758 C C . GLN A 1 92 ? 9.985 -6.380 -11.028 1.00 92.62 92 GLN A C 1
ATOM 760 O O . GLN A 1 92 ? 9.642 -5.210 -11.202 1.00 92.62 92 GLN A O 1
ATOM 765 N N . PHE A 1 93 ? 10.952 -6.945 -11.757 1.00 94.56 93 PHE A N 1
ATOM 766 C CA . PHE A 1 93 ? 11.742 -6.190 -12.738 1.00 94.56 93 PHE A CA 1
ATOM 767 C C . PHE A 1 93 ? 10.872 -5.534 -13.818 1.00 94.56 93 PHE A C 1
ATOM 769 O O . PHE A 1 93 ? 11.095 -4.380 -14.177 1.00 94.56 93 PHE A O 1
ATOM 776 N N . TYR A 1 94 ? 9.869 -6.262 -14.317 1.00 93.75 94 TYR A N 1
ATOM 777 C CA . TYR A 1 94 ? 8.940 -5.758 -15.328 1.00 93.75 94 TYR A CA 1
ATOM 778 C C . TYR A 1 94 ? 7.942 -4.736 -14.769 1.00 93.75 94 TYR A C 1
ATOM 780 O O . TYR A 1 94 ? 7.458 -3.900 -15.526 1.00 93.75 94 TYR A O 1
ATOM 788 N N . GLU A 1 95 ? 7.663 -4.768 -13.463 1.00 94.31 95 GLU A N 1
ATOM 789 C CA . GLU A 1 95 ? 6.812 -3.771 -12.813 1.00 94.31 95 GLU A CA 1
ATOM 790 C C . GLU A 1 95 ? 7.576 -2.454 -12.658 1.00 94.31 95 GLU A C 1
ATOM 792 O O . GLU A 1 95 ? 7.161 -1.398 -13.148 1.00 94.31 95 GLU A O 1
ATOM 797 N N . ASN A 1 96 ? 8.740 -2.510 -12.012 1.00 96.69 96 ASN A N 1
ATOM 798 C CA . ASN A 1 96 ? 9.592 -1.348 -11.835 1.00 96.69 96 ASN A CA 1
ATOM 799 C C . ASN A 1 96 ? 11.056 -1.762 -11.658 1.00 96.69 96 ASN A C 1
ATOM 801 O O . ASN A 1 96 ? 11.517 -2.058 -10.554 1.00 96.69 96 ASN A O 1
ATOM 805 N N . TRP A 1 97 ? 11.815 -1.724 -12.753 1.00 96.75 97 TRP A N 1
ATOM 806 C CA . TRP A 1 97 ? 13.228 -2.098 -12.751 1.00 96.75 97 TRP A CA 1
ATOM 807 C C . TRP A 1 97 ? 14.094 -1.207 -11.845 1.00 96.75 97 TRP A C 1
ATOM 809 O O . TRP A 1 97 ? 15.136 -1.665 -11.385 1.00 96.75 97 TRP A O 1
ATOM 819 N N . ILE A 1 98 ? 13.684 0.032 -11.540 1.00 97.00 98 ILE A N 1
ATOM 820 C CA . ILE A 1 98 ? 14.423 0.913 -10.618 1.00 97.00 98 ILE A CA 1
ATOM 821 C C . ILE A 1 98 ? 14.331 0.365 -9.194 1.00 97.00 98 ILE A C 1
ATOM 823 O O . ILE A 1 98 ? 15.359 0.169 -8.548 1.00 97.00 98 ILE A O 1
ATOM 827 N N . LEU A 1 99 ? 13.114 0.071 -8.727 1.00 96.00 99 LEU A N 1
ATOM 828 C CA . LEU A 1 99 ? 12.885 -0.511 -7.399 1.00 96.00 99 LEU A CA 1
ATOM 829 C C . LEU A 1 99 ? 13.465 -1.928 -7.306 1.00 96.00 99 LEU A C 1
ATOM 831 O O . LEU A 1 99 ? 14.077 -2.280 -6.300 1.00 96.00 99 LEU A O 1
ATOM 835 N N . TRP A 1 100 ? 13.366 -2.710 -8.385 1.00 95.94 100 TRP A N 1
ATOM 836 C CA . TRP A 1 100 ? 13.995 -4.028 -8.458 1.00 95.94 100 TRP A CA 1
ATOM 837 C C . TRP A 1 100 ? 15.523 -3.955 -8.337 1.00 95.94 100 TRP A C 1
ATOM 839 O O . TRP A 1 100 ? 16.114 -4.789 -7.661 1.00 95.94 100 TRP A O 1
ATOM 849 N N . ILE A 1 101 ? 16.187 -2.968 -8.953 1.00 95.44 101 ILE A N 1
ATOM 850 C CA . ILE A 1 101 ? 17.636 -2.762 -8.7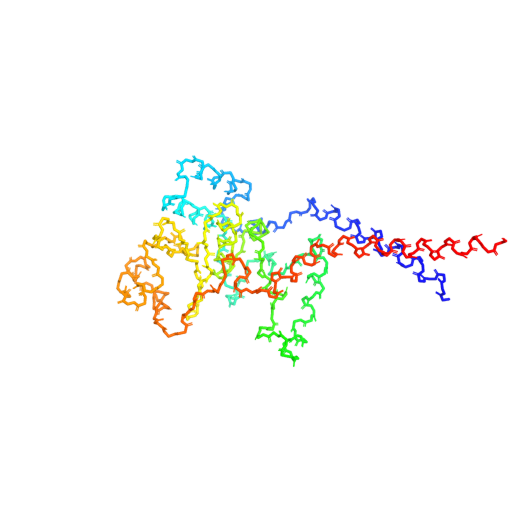80 1.00 95.44 101 ILE A CA 1
ATOM 851 C C . ILE A 1 101 ? 17.949 -2.265 -7.360 1.00 95.44 101 ILE A C 1
ATOM 853 O O . ILE A 1 101 ? 18.950 -2.685 -6.779 1.00 95.44 101 ILE A O 1
ATOM 857 N N . ALA A 1 102 ? 17.103 -1.403 -6.785 1.00 93.81 102 ALA A N 1
ATOM 858 C CA . ALA A 1 102 ? 17.316 -0.818 -5.459 1.00 93.81 102 ALA A CA 1
ATOM 859 C C . ALA A 1 102 ? 17.474 -1.875 -4.349 1.00 93.81 102 ALA A C 1
ATOM 861 O O . ALA A 1 102 ? 18.245 -1.658 -3.418 1.00 93.81 102 ALA A O 1
ATOM 862 N N . ARG A 1 103 ? 16.862 -3.059 -4.503 1.00 92.94 103 ARG A N 1
ATOM 863 C CA . ARG A 1 103 ? 17.008 -4.197 -3.571 1.00 92.94 103 ARG A CA 1
ATOM 864 C C . ARG A 1 103 ? 18.446 -4.648 -3.339 1.00 92.94 103 ARG A C 1
ATOM 866 O O . ARG A 1 103 ? 18.763 -5.157 -2.275 1.00 92.94 103 ARG A O 1
ATOM 873 N N . PHE A 1 104 ? 19.332 -4.466 -4.318 1.00 93.81 104 PHE A N 1
ATOM 874 C CA . PHE A 1 104 ? 20.739 -4.849 -4.177 1.00 93.81 104 PHE A CA 1
ATOM 875 C C . PHE A 1 104 ? 21.549 -3.851 -3.338 1.00 93.81 104 PHE A C 1
ATOM 877 O O . PHE A 1 104 ? 22.721 -4.096 -3.067 1.00 93.81 104 PHE A O 1
ATOM 884 N N . PHE A 1 105 ? 20.939 -2.731 -2.943 1.00 91.94 105 PHE A N 1
ATOM 885 C CA . PHE A 1 105 ? 21.572 -1.675 -2.161 1.00 91.94 105 PHE A CA 1
ATOM 886 C C . PHE A 1 105 ? 21.045 -1.589 -0.726 1.00 91.94 105 PHE A C 1
ATOM 888 O O . PHE A 1 105 ? 21.515 -0.724 0.006 1.00 91.94 105 PHE A O 1
ATOM 895 N N . ASP A 1 106 ? 20.128 -2.463 -0.300 1.00 89.00 106 ASP A N 1
ATOM 896 C CA . ASP A 1 106 ? 19.551 -2.432 1.053 1.00 89.00 106 ASP A CA 1
ATOM 897 C C . ASP A 1 106 ? 20.636 -2.441 2.151 1.00 89.00 106 ASP A C 1
ATOM 899 O O . ASP A 1 106 ? 20.679 -1.535 2.987 1.00 89.00 106 ASP A O 1
ATOM 903 N N . ASP A 1 107 ? 21.584 -3.385 2.087 1.00 89.25 107 ASP A N 1
ATOM 904 C CA . ASP A 1 107 ? 22.705 -3.476 3.037 1.00 89.25 107 ASP A CA 1
ATOM 905 C C . ASP A 1 107 ? 23.567 -2.209 3.041 1.00 89.25 107 ASP A C 1
ATOM 907 O O . ASP A 1 107 ? 24.015 -1.739 4.089 1.00 89.25 107 ASP A O 1
ATOM 911 N N . PHE A 1 108 ? 23.791 -1.626 1.859 1.00 90.50 108 PHE A N 1
ATOM 912 C CA . PHE A 1 108 ? 24.546 -0.387 1.737 1.00 90.50 108 PHE A CA 1
ATOM 913 C C . PHE A 1 108 ? 23.797 0.771 2.403 1.00 90.50 108 PHE A C 1
ATOM 915 O O . PHE A 1 108 ? 24.387 1.464 3.230 1.00 90.50 108 PHE A O 1
ATOM 922 N N . LEU A 1 109 ? 22.510 0.959 2.094 1.00 88.00 109 LEU A N 1
ATOM 923 C CA . LEU A 1 109 ? 21.674 2.026 2.656 1.00 88.00 109 LEU A CA 1
ATOM 924 C C . LEU A 1 109 ? 21.586 1.944 4.183 1.00 88.00 109 LEU A C 1
ATOM 926 O O . LEU A 1 109 ? 21.685 2.974 4.858 1.00 88.00 109 LEU A O 1
ATOM 930 N N . PHE A 1 110 ? 21.495 0.727 4.715 1.00 86.56 110 PHE A N 1
ATOM 931 C CA . PHE A 1 110 ? 21.573 0.470 6.147 1.00 86.56 110 PHE A CA 1
ATOM 932 C C . PHE A 1 110 ? 22.955 0.826 6.712 1.00 86.56 110 PHE A C 1
ATOM 934 O O . PHE A 1 110 ? 23.052 1.546 7.706 1.00 86.56 110 PHE A O 1
ATOM 941 N N . SER A 1 111 ? 24.040 0.405 6.050 1.00 89.38 111 SER A N 1
ATOM 942 C CA . SER A 1 111 ? 25.414 0.667 6.509 1.00 89.38 111 SER A CA 1
ATOM 943 C C . SER A 1 111 ? 25.771 2.156 6.589 1.00 89.38 111 SER A C 1
ATOM 945 O O . SER A 1 111 ? 26.567 2.553 7.438 1.00 89.38 111 SER A O 1
ATOM 947 N N . VAL A 1 112 ? 25.165 2.990 5.736 1.00 89.94 112 VAL A N 1
ATOM 948 C CA . VAL A 1 112 ? 25.350 4.450 5.747 1.00 89.94 112 VAL A CA 1
ATOM 949 C C . VAL A 1 112 ? 24.272 5.190 6.551 1.00 89.94 112 VAL A C 1
ATOM 951 O O . VAL A 1 112 ? 24.171 6.411 6.453 1.00 89.94 112 VAL A O 1
ATOM 954 N N . ALA A 1 113 ? 23.474 4.466 7.346 1.00 84.44 113 ALA A N 1
ATOM 955 C CA . ALA A 1 113 ? 22.411 4.993 8.206 1.00 84.44 113 ALA A CA 1
ATOM 956 C C . ALA A 1 113 ? 21.365 5.860 7.474 1.00 84.44 113 ALA A C 1
ATOM 958 O O . ALA A 1 113 ? 20.739 6.737 8.073 1.00 84.44 113 ALA A O 1
ATOM 959 N N . LEU A 1 114 ? 21.155 5.613 6.175 1.00 81.19 114 LEU A N 1
ATOM 960 C CA . LEU A 1 114 ? 20.069 6.239 5.413 1.00 81.19 114 LEU A CA 1
ATOM 961 C C . LEU A 1 114 ? 18.721 5.578 5.708 1.00 81.19 114 LEU A C 1
ATOM 963 O O . LEU A 1 114 ? 17.670 6.173 5.466 1.00 81.19 114 LEU A O 1
ATOM 967 N N . THR A 1 115 ? 18.751 4.356 6.237 1.00 78.56 115 THR A N 1
ATOM 968 C CA . THR A 1 115 ? 17.581 3.563 6.593 1.00 78.56 115 THR A CA 1
ATOM 969 C C . THR A 1 115 ? 17.783 2.905 7.956 1.00 78.56 115 THR A C 1
ATOM 971 O O . THR A 1 115 ? 18.911 2.679 8.389 1.00 78.56 115 THR A O 1
ATOM 974 N N . LYS A 1 116 ? 16.681 2.628 8.661 1.00 79.00 116 LYS A N 1
ATOM 975 C CA . LYS A 1 116 ? 16.703 1.861 9.922 1.00 79.00 116 LYS A CA 1
ATOM 976 C C . LYS A 1 116 ? 16.553 0.357 9.696 1.00 79.00 116 LYS A C 1
ATOM 978 O O . LYS A 1 116 ? 16.970 -0.422 10.543 1.00 79.00 116 LYS A O 1
ATOM 983 N N . ASP A 1 117 ? 15.998 0.000 8.544 1.00 79.88 117 ASP A N 1
ATOM 984 C CA . ASP A 1 117 ? 15.729 -1.365 8.122 1.00 79.88 117 ASP A CA 1
ATOM 985 C C . ASP A 1 117 ? 16.724 -1.726 7.007 1.00 79.88 117 ASP A C 1
ATOM 987 O O . ASP A 1 117 ? 17.053 -0.881 6.162 1.00 79.88 117 ASP A O 1
ATOM 991 N N . ASN A 1 118 ? 17.221 -2.962 7.017 1.00 81.38 118 ASN A N 1
ATOM 992 C CA . ASN A 1 118 ? 18.188 -3.480 6.044 1.00 81.38 118 ASN A CA 1
ATOM 993 C C . ASN A 1 118 ? 17.528 -4.289 4.917 1.00 81.38 118 ASN A C 1
ATOM 995 O O . ASN A 1 118 ? 18.202 -5.069 4.253 1.00 81.38 118 ASN A O 1
ATOM 999 N N . ASP A 1 119 ? 16.218 -4.139 4.727 1.00 84.88 119 ASP A N 1
ATOM 1000 C CA . ASP A 1 119 ? 15.434 -4.933 3.782 1.00 84.88 119 ASP A CA 1
ATOM 1001 C C . ASP A 1 119 ? 14.270 -4.157 3.136 1.00 84.88 119 ASP A C 1
ATOM 1003 O O . ASP A 1 119 ? 13.277 -4.742 2.709 1.00 84.88 119 ASP A O 1
ATOM 1007 N N . ILE A 1 120 ? 14.385 -2.830 3.016 1.00 86.81 120 ILE A N 1
ATOM 1008 C CA . ILE A 1 120 ? 13.298 -1.965 2.520 1.00 86.81 120 ILE A CA 1
ATOM 1009 C C . ILE A 1 120 ? 12.866 -2.317 1.097 1.00 86.81 120 ILE A C 1
ATOM 1011 O O . ILE A 1 120 ? 11.673 -2.290 0.798 1.00 86.81 120 ILE A O 1
ATOM 1015 N N . PHE A 1 121 ? 13.808 -2.615 0.202 1.00 90.75 121 PHE A N 1
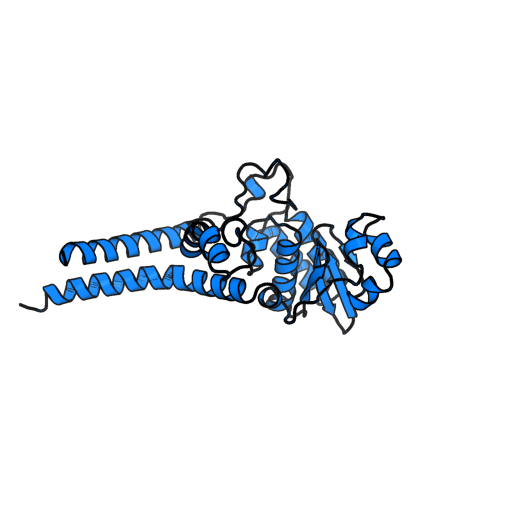ATOM 1016 C CA . PHE A 1 121 ? 13.501 -2.930 -1.194 1.00 90.75 121 PHE A CA 1
ATOM 1017 C C . PHE A 1 121 ? 13.397 -4.437 -1.458 1.00 90.75 121 PHE A C 1
ATOM 1019 O O . PHE A 1 121 ? 12.734 -4.853 -2.412 1.00 90.75 121 PHE A O 1
ATOM 1026 N N . SER A 1 122 ? 14.020 -5.265 -0.621 1.00 86.75 122 SER A N 1
ATOM 1027 C CA . SER A 1 122 ? 13.926 -6.729 -0.674 1.00 86.75 122 SER A CA 1
ATOM 1028 C C . SER A 1 122 ? 12.667 -7.294 0.001 1.00 86.75 122 SER A C 1
ATOM 1030 O O . SER A 1 122 ? 12.209 -8.367 -0.401 1.00 86.75 122 SER A O 1
ATOM 1032 N N . LYS A 1 123 ? 12.074 -6.560 0.951 1.00 88.19 123 LYS A N 1
ATOM 1033 C CA . LYS A 1 123 ? 10.751 -6.787 1.564 1.00 88.19 123 LYS A CA 1
ATOM 1034 C C . LYS A 1 123 ? 9.869 -5.550 1.388 1.00 88.19 123 LYS A C 1
ATOM 1036 O O . LYS A 1 123 ? 9.431 -4.906 2.337 1.00 88.19 123 LYS A O 1
ATOM 1041 N N . TYR A 1 124 ? 9.642 -5.212 0.130 1.00 91.81 124 TYR A N 1
ATOM 1042 C CA . TYR A 1 124 ? 8.950 -4.016 -0.291 1.00 91.81 124 TYR A CA 1
ATOM 1043 C C . TYR A 1 124 ? 7.484 -3.987 0.139 1.00 91.81 124 TYR A C 1
ATOM 1045 O O . TYR A 1 124 ? 6.680 -4.866 -0.199 1.00 91.81 124 TYR A O 1
ATOM 1053 N N . GLU A 1 125 ? 7.134 -2.898 0.813 1.00 93.38 125 GLU A N 1
ATOM 1054 C CA . GLU A 1 125 ? 5.758 -2.516 1.076 1.00 93.38 125 GLU A CA 1
ATOM 1055 C C . GLU A 1 125 ? 5.346 -1.405 0.112 1.00 93.38 125 GLU A C 1
ATOM 1057 O O . GLU A 1 125 ? 5.956 -0.336 0.097 1.00 93.38 125 GLU A O 1
ATOM 1062 N N . TYR A 1 126 ? 4.311 -1.662 -0.683 1.00 95.56 126 TYR A N 1
ATOM 1063 C CA . TYR A 1 126 ? 3.748 -0.681 -1.596 1.00 95.56 126 TYR A CA 1
ATOM 1064 C C . TYR A 1 126 ? 3.062 0.435 -0.823 1.00 95.56 126 TYR A C 1
ATOM 1066 O O . TYR A 1 126 ? 2.259 0.189 0.083 1.00 95.56 126 TYR A O 1
ATOM 1074 N N . MET A 1 127 ? 3.361 1.659 -1.229 1.00 95.56 127 MET A N 1
ATOM 1075 C CA . MET A 1 127 ? 2.766 2.874 -0.695 1.00 95.56 127 MET A CA 1
ATOM 1076 C C . MET A 1 127 ? 1.469 3.223 -1.429 1.00 95.56 127 MET A C 1
ATOM 1078 O O . MET A 1 127 ? 0.584 3.817 -0.826 1.00 95.56 127 MET A O 1
ATOM 1082 N N . HIS A 1 128 ? 1.325 2.821 -2.695 1.00 95.81 128 HIS A N 1
ATOM 1083 C CA . HIS A 1 128 ? 0.070 2.930 -3.436 1.00 95.81 128 HIS A CA 1
ATOM 1084 C C . HIS A 1 128 ? -0.844 1.722 -3.215 1.00 95.81 128 HIS A C 1
ATOM 1086 O O . HIS A 1 128 ? -0.460 0.572 -3.474 1.00 95.81 128 HIS A O 1
ATOM 1092 N N . TYR A 1 129 ? -2.083 1.982 -2.781 1.00 96.75 129 TYR A N 1
ATOM 1093 C CA . TYR A 1 129 ? -3.026 0.912 -2.447 1.00 96.75 129 TYR A CA 1
ATOM 1094 C C . TYR A 1 129 ? -3.350 0.001 -3.638 1.00 96.75 129 TYR A C 1
ATOM 1096 O O . TYR A 1 129 ? -3.551 -1.193 -3.427 1.00 96.75 129 TYR A O 1
ATOM 1104 N N . GLU A 1 130 ? -3.381 0.503 -4.881 1.00 95.81 130 GLU A N 1
ATOM 1105 C CA . GLU A 1 130 ? -3.693 -0.340 -6.039 1.00 95.81 130 GLU A CA 1
ATOM 1106 C C . GLU A 1 130 ? -2.654 -1.439 -6.234 1.00 95.81 130 GLU A C 1
ATOM 1108 O O . GLU A 1 130 ? -3.025 -2.570 -6.534 1.00 95.81 130 GLU A O 1
ATOM 1113 N N . ALA A 1 131 ? -1.368 -1.125 -6.058 1.00 94.94 131 ALA A N 1
ATOM 1114 C CA . ALA A 1 131 ? -0.292 -2.101 -6.195 1.00 94.94 131 ALA A CA 1
ATOM 1115 C C . ALA A 1 131 ? -0.299 -3.097 -5.027 1.00 94.94 131 ALA A C 1
ATOM 1117 O O . ALA A 1 131 ? -0.201 -4.304 -5.252 1.00 94.94 131 ALA A O 1
ATOM 1118 N N . ALA A 1 132 ? -0.506 -2.605 -3.800 1.00 95.25 132 ALA A N 1
ATOM 1119 C CA . ALA A 1 132 ? -0.634 -3.442 -2.608 1.00 95.25 132 ALA A CA 1
ATOM 1120 C C . ALA A 1 132 ? -1.805 -4.433 -2.723 1.00 95.25 132 ALA A C 1
ATOM 1122 O O . ALA A 1 132 ? -1.625 -5.639 -2.543 1.00 95.25 132 ALA A O 1
ATOM 1123 N N . LEU A 1 133 ? -2.994 -3.934 -3.081 1.00 96.44 133 LEU A N 1
ATOM 1124 C CA . LEU A 1 133 ? -4.194 -4.747 -3.253 1.00 96.44 133 LEU A CA 1
ATOM 1125 C C . LEU A 1 133 ? -4.057 -5.678 -4.455 1.00 96.44 133 LEU A C 1
ATOM 1127 O O . LEU A 1 133 ? -4.492 -6.820 -4.386 1.00 96.44 133 LEU A O 1
ATOM 1131 N N . ARG A 1 134 ? -3.442 -5.239 -5.558 1.00 94.81 134 ARG A N 1
ATOM 1132 C CA . ARG A 1 134 ? -3.231 -6.105 -6.724 1.00 94.81 134 ARG A CA 1
ATOM 1133 C C . ARG A 1 134 ? -2.312 -7.272 -6.402 1.00 94.81 134 ARG A C 1
ATOM 1135 O O . ARG A 1 134 ? -2.634 -8.371 -6.829 1.00 94.81 134 ARG A O 1
ATOM 1142 N N . ARG A 1 135 ? -1.247 -7.052 -5.622 1.00 92.81 135 ARG A N 1
ATOM 1143 C CA . ARG A 1 135 ? -0.348 -8.126 -5.175 1.00 92.81 135 ARG A CA 1
ATOM 1144 C C . ARG A 1 135 ? -1.076 -9.180 -4.335 1.00 92.81 135 ARG A C 1
ATOM 1146 O O . ARG A 1 135 ? -0.726 -10.347 -4.416 1.00 92.81 135 ARG A O 1
ATOM 1153 N N . GLY A 1 136 ? -2.079 -8.785 -3.546 1.00 92.00 136 GLY A N 1
ATOM 1154 C CA . GLY A 1 136 ? -2.866 -9.727 -2.738 1.00 92.00 136 GLY A CA 1
ATOM 1155 C C . GLY A 1 136 ? -2.112 -10.291 -1.529 1.00 92.00 136 GLY A C 1
ATOM 1156 O O . GLY A 1 136 ? -2.502 -11.306 -0.971 1.00 92.00 136 GLY A O 1
ATOM 1157 N N . TYR A 1 137 ? -1.016 -9.656 -1.118 1.00 89.44 137 TYR A N 1
ATOM 1158 C CA . TYR A 1 137 ? -0.148 -10.141 -0.047 1.00 89.44 137 TYR A CA 1
ATOM 1159 C C . TYR A 1 137 ? 0.395 -8.983 0.794 1.00 89.44 137 TYR A C 1
ATOM 1161 O O . TYR A 1 137 ? 0.849 -7.960 0.252 1.00 89.44 137 TYR A O 1
ATOM 1169 N N . GLY A 1 138 ? 0.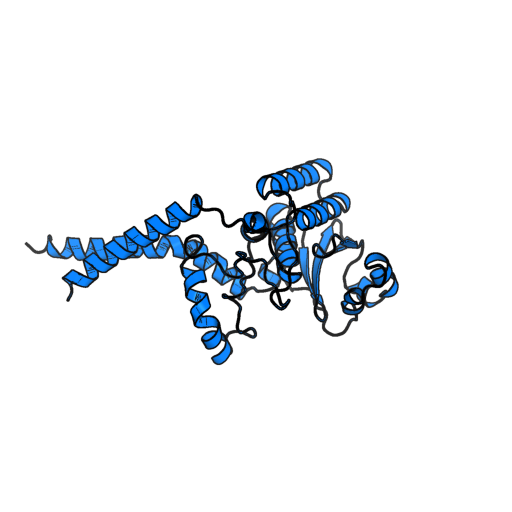424 -9.174 2.115 1.00 89.62 138 GLY A N 1
ATOM 1170 C CA . GLY A 1 138 ? 1.007 -8.213 3.042 1.00 89.62 138 GLY A CA 1
ATOM 1171 C C . GLY A 1 138 ? 1.163 -8.724 4.473 1.00 89.62 138 GLY A C 1
ATOM 1172 O O . GLY A 1 138 ? 0.600 -9.737 4.872 1.00 89.62 138 GLY A O 1
ATOM 1173 N N . ILE A 1 139 ? 1.935 -7.973 5.254 1.00 90.62 139 ILE A N 1
ATOM 1174 C CA . ILE A 1 139 ? 1.941 -8.029 6.722 1.00 90.62 139 ILE A CA 1
ATOM 1175 C C . ILE A 1 139 ? 1.019 -6.935 7.284 1.00 90.62 139 ILE A C 1
ATOM 1177 O O . ILE A 1 139 ? 0.452 -6.147 6.525 1.00 90.62 139 ILE A O 1
ATOM 1181 N N . CYS A 1 140 ? 0.894 -6.840 8.611 1.00 94.06 140 CYS A N 1
ATOM 1182 C CA . CYS A 1 140 ? -0.001 -5.878 9.268 1.00 94.06 140 CYS A CA 1
ATOM 1183 C C . CYS A 1 140 ? 0.249 -4.426 8.827 1.00 94.06 140 CYS A C 1
ATOM 1185 O O . CYS A 1 140 ? -0.700 -3.686 8.556 1.00 94.06 140 CYS A O 1
ATOM 1187 N N . SER A 1 141 ? 1.516 -4.031 8.659 1.00 94.75 141 SER A N 1
ATOM 1188 C CA . SER A 1 141 ? 1.879 -2.703 8.160 1.00 94.75 141 SER A CA 1
ATOM 1189 C C . SER A 1 141 ? 1.447 -2.478 6.714 1.00 94.75 141 SER A C 1
ATOM 1191 O O . SER A 1 141 ? 0.822 -1.457 6.436 1.00 94.75 141 SER A O 1
ATOM 1193 N N . GLN A 1 142 ? 1.660 -3.437 5.812 1.00 95.88 142 GLN A N 1
ATOM 1194 C CA . GLN A 1 142 ? 1.243 -3.312 4.415 1.00 95.88 142 GLN A CA 1
ATOM 1195 C C . GLN A 1 142 ? -0.277 -3.166 4.288 1.00 95.88 142 GLN A C 1
ATOM 1197 O O . GLN A 1 142 ? -0.735 -2.329 3.507 1.00 95.88 142 GLN A O 1
ATOM 1202 N N . LEU A 1 143 ? -1.051 -3.962 5.034 1.00 97.12 143 LEU A N 1
ATOM 1203 C CA . LEU A 1 143 ? -2.517 -3.903 5.004 1.00 97.12 143 LEU A CA 1
ATOM 1204 C C . LEU A 1 143 ? -3.033 -2.580 5.587 1.00 97.12 143 LEU A C 1
ATOM 1206 O O . LEU A 1 143 ? -3.945 -1.966 5.035 1.00 97.12 143 LEU A O 1
ATOM 1210 N N . SER A 1 144 ? -2.391 -2.083 6.644 1.00 97.94 144 SER A N 1
ATOM 1211 C CA . SER A 1 144 ? -2.706 -0.777 7.232 1.00 97.94 144 SER A CA 1
ATOM 1212 C C . SER A 1 144 ? -2.374 0.384 6.297 1.00 97.94 144 SER A C 1
ATOM 1214 O O . SER A 1 144 ? -3.161 1.319 6.174 1.00 97.94 144 SER A O 1
ATOM 1216 N N . VAL A 1 145 ? -1.233 0.321 5.606 1.00 97.94 145 VAL A N 1
ATOM 1217 C CA . VAL A 1 145 ? -0.828 1.305 4.590 1.00 97.94 145 VAL A CA 1
ATOM 1218 C C . VAL A 1 145 ? -1.798 1.289 3.412 1.00 97.94 145 VAL A C 1
ATOM 1220 O O . VAL A 1 145 ? -2.246 2.355 2.998 1.00 97.94 145 VAL A O 1
ATOM 1223 N N . LEU A 1 146 ? -2.180 0.102 2.927 1.00 98.06 146 LEU A N 1
ATOM 1224 C CA . LEU A 1 146 ? -3.178 -0.077 1.870 1.00 98.06 146 LEU A CA 1
ATOM 1225 C C . LEU A 1 146 ? -4.499 0.593 2.258 1.00 98.06 146 LEU A C 1
ATOM 1227 O O . LEU A 1 146 ? -5.004 1.426 1.504 1.00 98.06 146 LEU A O 1
ATOM 1231 N N . LEU A 1 147 ? -5.044 0.271 3.436 1.00 98.50 147 LEU A N 1
ATOM 1232 C CA . LEU A 1 147 ? -6.288 0.870 3.922 1.00 98.50 147 LEU A CA 1
ATOM 1233 C C . LEU A 1 147 ? -6.165 2.385 4.070 1.00 98.50 147 LEU A C 1
ATOM 1235 O O . LEU A 1 147 ? -7.037 3.117 3.605 1.00 98.50 147 LEU A O 1
ATOM 1239 N N . ALA A 1 148 ? -5.088 2.861 4.698 1.00 98.56 148 ALA A N 1
ATOM 1240 C CA . ALA A 1 148 ? -4.883 4.282 4.929 1.00 98.56 148 ALA A CA 1
ATOM 1241 C C . ALA A 1 148 ? -4.806 5.065 3.619 1.00 98.56 148 ALA A C 1
ATOM 1243 O O . ALA A 1 148 ? -5.456 6.107 3.491 1.00 98.56 148 ALA A O 1
ATOM 1244 N N . ASP A 1 149 ? -4.042 4.567 2.648 1.00 98.44 149 ASP A N 1
ATOM 1245 C CA . ASP A 1 149 ? -3.873 5.189 1.339 1.00 98.44 149 ASP A CA 1
ATOM 1246 C C . ASP A 1 149 ? -5.180 5.178 0.536 1.00 98.44 149 ASP A C 1
ATOM 1248 O O . ASP A 1 149 ? -5.627 6.230 0.078 1.00 98.44 149 ASP A O 1
ATOM 1252 N N . MET A 1 150 ? -5.858 4.028 0.464 1.00 98.56 150 MET A N 1
ATOM 1253 C CA . MET A 1 150 ? -7.132 3.879 -0.243 1.00 98.56 150 MET A CA 1
ATOM 1254 C C . MET A 1 150 ? -8.224 4.782 0.342 1.00 98.56 150 MET A C 1
ATOM 1256 O O . MET A 1 150 ? -8.850 5.560 -0.380 1.00 98.56 150 MET A O 1
ATOM 1260 N N . LEU A 1 151 ? -8.466 4.703 1.653 1.00 98.69 151 LEU A N 1
ATOM 1261 C CA . LEU A 1 151 ? -9.532 5.461 2.314 1.00 98.69 151 LEU A CA 1
ATOM 1262 C C . LEU A 1 151 ? -9.279 6.969 2.236 1.00 98.69 151 LEU A C 1
ATOM 1264 O O . LEU A 1 151 ? -10.215 7.732 1.983 1.00 98.69 151 LEU A O 1
ATOM 1268 N N . THR A 1 152 ? -8.020 7.394 2.366 1.00 98.25 152 THR A N 1
ATOM 1269 C CA . THR A 1 152 ? -7.642 8.809 2.270 1.00 98.25 152 THR A CA 1
ATOM 1270 C C . THR A 1 152 ? -7.768 9.326 0.842 1.00 98.25 152 THR A C 1
ATOM 1272 O O . THR A 1 152 ? -8.490 10.294 0.607 1.00 98.25 152 THR A O 1
ATOM 1275 N N . ASN A 1 153 ? -7.093 8.693 -0.119 1.00 97.31 153 ASN A N 1
ATOM 1276 C CA . ASN A 1 153 ? -6.936 9.256 -1.460 1.00 97.31 153 ASN A CA 1
ATOM 1277 C C . ASN A 1 153 ? -8.135 8.986 -2.367 1.00 97.31 153 ASN A C 1
ATOM 1279 O O . ASN A 1 153 ? -8.466 9.832 -3.196 1.00 97.31 153 ASN A O 1
ATOM 1283 N N . LYS A 1 154 ? -8.799 7.834 -2.215 1.00 98.00 154 LYS A N 1
ATOM 1284 C CA . LYS A 1 154 ? -9.934 7.456 -3.066 1.00 98.00 154 LYS A CA 1
ATOM 1285 C C . LYS A 1 154 ? -11.265 7.943 -2.511 1.00 98.00 154 LYS A C 1
ATOM 1287 O O . LYS A 1 154 ? -12.076 8.500 -3.244 1.00 98.00 154 LYS A O 1
ATOM 1292 N N . TYR A 1 155 ? -11.478 7.767 -1.209 1.00 98.25 155 TYR A N 1
ATOM 1293 C CA . TYR A 1 155 ? -12.774 8.031 -0.577 1.00 98.25 155 TYR A CA 1
ATOM 1294 C C . TYR A 1 155 ? -12.802 9.321 0.254 1.00 98.25 155 TYR A C 1
ATOM 1296 O O . TYR A 1 155 ? -13.860 9.715 0.754 1.00 98.25 155 TYR A O 1
ATOM 1304 N N . GLY A 1 156 ? -11.669 10.016 0.400 1.00 97.88 156 GLY A N 1
ATOM 1305 C CA . GLY A 1 156 ? -11.577 11.260 1.167 1.00 97.88 156 GLY A CA 1
ATOM 1306 C C . GLY A 1 156 ? -11.937 11.072 2.642 1.00 97.88 156 GLY A C 1
ATOM 1307 O O . GLY A 1 156 ? -12.635 11.917 3.213 1.00 97.88 156 GLY A O 1
ATOM 1308 N N . ILE A 1 157 ? -11.567 9.932 3.227 1.00 98.38 157 ILE A N 1
ATOM 1309 C CA . ILE A 1 157 ? -11.717 9.606 4.649 1.00 98.38 157 ILE A CA 1
ATOM 1310 C C . ILE A 1 157 ? -10.326 9.669 5.271 1.00 98.38 157 ILE A C 1
ATOM 1312 O O . ILE A 1 157 ? -9.482 8.822 4.978 1.00 98.38 157 ILE A O 1
ATOM 1316 N N . ASN A 1 158 ? -10.089 10.656 6.138 1.00 97.94 158 ASN A N 1
ATOM 1317 C CA . ASN A 1 158 ? -8.800 10.814 6.807 1.00 97.94 158 ASN A CA 1
ATOM 1318 C C . ASN A 1 158 ? -8.467 9.544 7.584 1.00 97.94 158 ASN A C 1
ATOM 1320 O O . ASN A 1 158 ? -9.126 9.233 8.578 1.00 97.94 158 ASN A O 1
ATOM 1324 N N . THR A 1 159 ? -7.464 8.817 7.103 1.00 98.62 159 THR A N 1
ATOM 1325 C CA . THR A 1 159 ? -7.053 7.545 7.683 1.00 98.62 159 THR A CA 1
ATOM 1326 C C . THR A 1 159 ? -5.554 7.546 7.887 1.00 98.62 159 THR A C 1
ATOM 1328 O O . THR A 1 159 ? -4.791 7.803 6.960 1.00 98.62 159 THR A O 1
ATOM 1331 N N . TYR A 1 160 ? -5.133 7.276 9.112 1.00 98.56 160 TYR A N 1
ATOM 1332 C CA . TYR A 1 160 ? -3.749 7.341 9.551 1.00 98.56 160 TYR A CA 1
ATOM 1333 C C . TYR A 1 160 ? -3.249 5.936 9.826 1.00 98.56 160 TYR A C 1
ATOM 1335 O O . TYR A 1 160 ? -3.971 5.120 10.393 1.00 98.56 160 TYR A O 1
ATOM 1343 N N . VAL A 1 161 ? -1.999 5.661 9.473 1.00 98.31 161 VAL A N 1
ATOM 1344 C CA . VAL A 1 161 ? -1.331 4.463 9.980 1.00 98.31 161 VAL A CA 1
ATOM 1345 C C . VAL A 1 161 ? -1.021 4.679 11.463 1.00 98.31 161 VAL A C 1
ATOM 1347 O O . VAL A 1 161 ? -0.654 5.782 11.879 1.00 98.31 161 VAL A O 1
ATOM 1350 N N . VAL A 1 162 ? -1.187 3.633 12.260 1.00 98.00 162 VAL A N 1
ATOM 1351 C CA . VAL A 1 162 ? -0.933 3.621 13.698 1.00 98.00 162 VAL A CA 1
ATOM 1352 C C . VAL A 1 162 ? 0.090 2.537 13.988 1.00 98.00 162 VAL A C 1
ATOM 1354 O O . VAL A 1 162 ? -0.171 1.353 13.783 1.00 98.00 162 VAL A O 1
ATOM 1357 N N . GLY A 1 163 ? 1.265 2.954 14.449 1.00 96.00 163 GLY A N 1
ATOM 1358 C CA . GLY A 1 163 ? 2.285 2.040 14.944 1.00 96.00 163 GLY A CA 1
ATOM 1359 C C . GLY A 1 163 ? 1.984 1.669 16.388 1.00 96.00 163 GLY A C 1
ATOM 1360 O O . GLY A 1 163 ? 1.820 2.562 17.219 1.00 96.00 163 GLY A O 1
ATOM 1361 N N . LEU A 1 164 ? 1.931 0.373 16.666 1.00 95.25 164 LEU A N 1
ATOM 1362 C CA . LEU A 1 164 ? 1.828 -0.211 17.998 1.00 95.25 164 LEU A CA 1
ATOM 1363 C C . LEU A 1 164 ? 3.126 -0.957 18.329 1.00 95.25 164 LEU A C 1
ATOM 1365 O O . LEU A 1 164 ? 3.981 -1.169 17.460 1.00 95.25 164 LEU A O 1
ATOM 1369 N N . SER A 1 165 ? 3.285 -1.390 19.577 1.00 88.06 165 SER A N 1
ATOM 1370 C CA . SER A 1 165 ? 4.446 -2.186 19.993 1.00 88.06 165 SER A CA 1
ATOM 1371 C C . SER A 1 165 ? 4.431 -3.584 19.349 1.00 88.06 165 SER A C 1
ATOM 1373 O O . SER A 1 165 ? 3.902 -4.538 19.910 1.00 88.06 165 SER A O 1
ATOM 1375 N N . GLY A 1 166 ? 4.990 -3.704 18.140 1.00 86.38 166 GLY A N 1
ATOM 1376 C CA . GLY A 1 166 ? 5.054 -4.960 17.378 1.00 86.38 166 GLY A CA 1
ATOM 1377 C C . GLY A 1 166 ? 3.857 -5.233 16.458 1.00 86.38 166 GLY A C 1
ATOM 1378 O O . GLY A 1 166 ? 3.823 -6.283 15.821 1.00 86.38 166 GLY A O 1
ATOM 1379 N N . HIS A 1 167 ? 2.912 -4.295 16.343 1.00 93.62 167 HIS A N 1
ATOM 1380 C CA . HIS A 1 167 ? 1.760 -4.388 15.440 1.00 93.62 167 HIS A CA 1
ATOM 1381 C C . HIS A 1 167 ? 1.509 -3.055 14.732 1.00 93.62 167 HIS A C 1
ATOM 1383 O O . HIS A 1 167 ? 1.979 -2.008 15.174 1.00 93.62 167 HIS A O 1
ATOM 1389 N N . VAL A 1 168 ? 0.793 -3.075 13.613 1.00 95.69 168 VAL A N 1
ATOM 1390 C CA . VAL A 1 168 ? 0.425 -1.861 12.877 1.00 95.69 168 VAL A CA 1
ATOM 1391 C C . VAL A 1 168 ? -1.021 -1.990 12.433 1.00 95.69 168 VAL A C 1
ATOM 1393 O O . VAL A 1 168 ? -1.395 -2.999 11.840 1.00 95.69 168 VAL A O 1
ATOM 1396 N N . VAL A 1 169 ? -1.806 -0.955 12.716 1.00 97.94 169 VAL A N 1
ATOM 1397 C CA . VAL A 1 169 ? -3.222 -0.843 12.337 1.00 97.94 169 VAL A CA 1
ATOM 1398 C C . VAL A 1 169 ? -3.462 0.485 11.621 1.00 97.94 169 VAL A C 1
ATOM 1400 O O . VAL A 1 169 ? -2.569 1.333 11.541 1.00 97.94 169 VAL A O 1
ATOM 1403 N N . ALA A 1 170 ? -4.666 0.704 11.103 1.00 98.56 170 ALA A N 1
ATOM 1404 C CA . ALA A 1 170 ? -5.092 2.014 10.622 1.00 98.56 170 ALA A CA 1
ATOM 1405 C C . ALA A 1 170 ? -6.119 2.636 11.579 1.00 98.56 170 ALA A C 1
ATOM 1407 O O . ALA A 1 170 ? -6.850 1.932 12.268 1.00 98.56 170 ALA A O 1
ATOM 1408 N N . GLN A 1 171 ? -6.190 3.964 11.625 1.00 98.69 171 GLN A N 1
ATOM 1409 C CA . GLN A 1 171 ? -7.248 4.704 12.307 1.00 98.69 171 GLN A CA 1
ATOM 1410 C C . GLN A 1 171 ? -7.922 5.648 11.318 1.00 98.69 171 GLN A C 1
ATOM 1412 O O . GLN A 1 171 ? -7.280 6.565 10.805 1.00 98.69 171 GLN A O 1
ATOM 1417 N N . SER A 1 172 ? -9.213 5.451 11.076 1.00 98.50 172 SER A N 1
ATOM 1418 C CA . SER A 1 172 ? -10.037 6.321 10.235 1.00 98.50 172 SER A CA 1
ATOM 1419 C C . SER A 1 172 ? -10.875 7.270 11.070 1.00 98.50 172 SER A C 1
ATOM 1421 O O . SER A 1 172 ? -11.341 6.909 12.146 1.00 98.50 172 SER A O 1
ATOM 1423 N N . GLN A 1 173 ? -11.132 8.456 10.527 1.00 98.19 173 GLN A N 1
ATOM 1424 C CA . GLN A 1 173 ? -12.042 9.426 11.118 1.00 98.19 173 GLN A CA 1
ATOM 1425 C C . GLN A 1 173 ? -13.256 9.663 10.214 1.00 98.19 173 GLN A C 1
ATOM 1427 O O . GLN A 1 173 ? -13.129 10.163 9.093 1.00 98.19 173 GLN A O 1
ATOM 1432 N N . ILE A 1 174 ? -14.448 9.351 10.722 1.00 97.00 174 ILE A N 1
ATOM 1433 C CA . ILE A 1 174 ? -15.735 9.602 10.059 1.00 97.00 174 ILE A CA 1
ATOM 1434 C C . ILE A 1 174 ? -16.608 10.400 11.020 1.00 97.00 174 ILE A C 1
ATOM 1436 O O . ILE A 1 174 ? -16.803 10.003 12.158 1.00 97.00 174 ILE A O 1
ATOM 1440 N N . ASN A 1 175 ? -17.143 11.543 10.579 1.00 94.12 175 ASN A N 1
ATOM 1441 C CA . ASN A 1 175 ? -18.043 12.380 11.387 1.00 94.12 175 ASN A CA 1
ATOM 1442 C C . ASN A 1 175 ? -17.501 12.748 12.789 1.00 94.12 175 ASN A C 1
ATOM 1444 O O . ASN A 1 175 ? -18.281 12.935 13.716 1.00 94.12 175 ASN A O 1
ATOM 1448 N N . LYS A 1 176 ? -16.175 12.922 12.920 1.00 93.38 176 LYS A N 1
ATOM 1449 C CA . LYS A 1 176 ? -15.442 13.178 14.183 1.00 93.38 176 LYS A CA 1
ATOM 1450 C C . LYS A 1 176 ? -15.377 11.994 15.154 1.00 93.38 176 LYS A C 1
ATOM 1452 O O . LYS A 1 176 ? -14.900 12.167 16.272 1.00 93.38 176 LYS A O 1
ATOM 1457 N N . GLU A 1 177 ? -15.818 10.820 14.733 1.00 97.06 177 GLU A N 1
ATOM 1458 C CA . GLU A 1 177 ? -15.586 9.570 15.442 1.00 97.06 177 GLU A CA 1
ATOM 1459 C C . GLU A 1 177 ? -14.381 8.862 14.834 1.00 97.06 177 GLU A C 1
ATOM 1461 O O . GLU A 1 177 ? -14.203 8.843 13.611 1.00 97.06 177 GLU A O 1
ATOM 1466 N N . ASP A 1 178 ? -13.552 8.300 15.705 1.00 98.25 178 ASP A N 1
ATOM 1467 C CA . ASP A 1 178 ? -12.381 7.532 15.316 1.00 98.25 178 ASP A CA 1
ATOM 1468 C C . ASP A 1 178 ? -12.713 6.039 15.318 1.00 98.25 178 ASP A C 1
ATOM 1470 O O . ASP A 1 178 ? -13.403 5.545 16.211 1.00 98.25 178 ASP A O 1
ATOM 1474 N N . TYR A 1 179 ? -12.168 5.327 14.340 1.00 98.75 179 TYR A N 1
ATOM 1475 C CA . TYR A 1 179 ? -12.325 3.892 14.166 1.00 98.75 179 TYR A CA 1
ATOM 1476 C C . TYR A 1 179 ? -10.955 3.268 13.955 1.00 98.75 179 TYR A C 1
ATOM 1478 O O . TYR A 1 179 ? -10.240 3.675 13.039 1.00 98.75 179 TYR A O 1
ATOM 1486 N N . ILE A 1 180 ? -10.590 2.272 14.757 1.00 98.62 180 ILE A N 1
ATOM 1487 C CA . ILE A 1 180 ? -9.403 1.456 14.494 1.00 98.62 180 ILE A CA 1
ATOM 1488 C C . ILE A 1 180 ? -9.783 0.336 13.526 1.00 98.62 180 ILE A C 1
ATOM 1490 O O . ILE A 1 180 ? -10.780 -0.358 13.725 1.00 98.62 180 ILE A O 1
ATOM 1494 N N . LEU A 1 181 ? -8.969 0.171 12.490 1.00 98.69 181 LEU A N 1
ATOM 1495 C CA . LEU A 1 181 ? -9.112 -0.808 11.424 1.00 98.69 181 LEU A CA 1
ATOM 1496 C C . LEU A 1 181 ? -7.915 -1.752 11.458 1.00 98.69 181 LEU A C 1
ATOM 1498 O O . LEU A 1 181 ? -6.779 -1.318 11.249 1.00 98.69 181 LEU A O 1
ATOM 1502 N N . ASP A 1 182 ? -8.172 -3.034 11.676 1.00 97.50 182 ASP A N 1
ATOM 1503 C CA . ASP A 1 182 ? -7.166 -4.083 11.572 1.00 97.50 182 ASP A CA 1
ATOM 1504 C C . ASP A 1 182 ? -7.590 -5.092 10.504 1.00 97.50 182 ASP A C 1
ATOM 1506 O O . ASP A 1 182 ? -8.366 -6.013 10.758 1.00 97.50 182 ASP A O 1
ATOM 1510 N N . ALA A 1 183 ? -7.070 -4.904 9.291 1.00 95.56 183 ALA A N 1
ATOM 1511 C CA . ALA A 1 183 ? -7.295 -5.828 8.183 1.00 95.56 183 ALA A CA 1
ATOM 1512 C C . ALA A 1 183 ? -6.547 -7.152 8.321 1.00 95.56 183 ALA A C 1
ATOM 1514 O O . ALA A 1 183 ? -6.915 -8.078 7.625 1.00 95.56 183 ALA A O 1
ATOM 1515 N N . SER A 1 184 ? -5.548 -7.277 9.201 1.00 92.56 184 SER A N 1
ATOM 1516 C CA . SER A 1 184 ? -4.901 -8.580 9.423 1.00 92.56 184 SER A CA 1
ATOM 1517 C C . SER A 1 184 ? -5.733 -9.535 10.276 1.00 92.56 184 SER A C 1
ATOM 1519 O O . SER A 1 184 ? -5.417 -10.716 10.357 1.00 92.56 184 SER A O 1
ATOM 1521 N N . MET A 1 185 ? -6.775 -9.009 10.925 1.00 93.69 185 MET A N 1
ATOM 1522 C CA . MET A 1 185 ? -7.677 -9.755 11.803 1.00 93.69 185 MET A CA 1
ATOM 1523 C C . MET A 1 185 ? -9.154 -9.560 11.418 1.00 93.69 185 MET A C 1
ATOM 1525 O O . MET A 1 185 ? -10.048 -9.973 12.158 1.00 93.69 185 MET A O 1
ATOM 1529 N N . SER A 1 186 ? -9.428 -8.883 10.295 1.00 95.75 186 SER A N 1
ATOM 1530 C CA . SER A 1 186 ? -10.764 -8.438 9.873 1.00 95.75 186 SER A CA 1
ATOM 1531 C C . SER A 1 186 ? -11.568 -7.717 10.982 1.00 95.75 186 SER A C 1
ATOM 1533 O O . SER A 1 186 ? -12.765 -7.968 11.179 1.00 95.75 186 SER A O 1
ATOM 1535 N N . LEU A 1 187 ? -10.937 -6.798 11.722 1.00 97.69 187 LEU A N 1
ATOM 1536 C CA . LEU A 1 187 ? -11.563 -6.069 12.833 1.00 97.69 187 LEU A CA 1
ATOM 1537 C C . LEU A 1 187 ? -11.775 -4.582 12.532 1.00 97.69 187 LEU A C 1
ATOM 1539 O O . LEU A 1 187 ? -10.910 -3.889 11.999 1.00 97.69 187 LEU A O 1
ATOM 1543 N N . VAL A 1 188 ? -12.925 -4.072 12.979 1.00 98.56 188 VAL A N 1
ATOM 1544 C CA . VAL A 1 188 ? -13.219 -2.636 13.072 1.00 98.56 188 VAL A CA 1
ATOM 1545 C C . VAL A 1 188 ? -13.722 -2.334 14.472 1.00 98.56 188 VAL A C 1
ATOM 1547 O O . VAL A 1 188 ? -14.743 -2.877 14.898 1.00 98.56 188 VAL A O 1
ATOM 1550 N N . MET A 1 189 ? -13.013 -1.454 15.172 1.00 98.38 189 MET A N 1
ATOM 1551 C CA . MET A 1 189 ? -13.341 -1.027 16.528 1.00 98.38 189 MET A CA 1
ATOM 1552 C C . MET A 1 189 ? -13.847 0.423 16.510 1.00 98.38 189 MET A C 1
ATOM 1554 O O . MET A 1 189 ? -13.166 1.279 15.945 1.00 98.38 189 MET A O 1
ATOM 1558 N N . PRO A 1 190 ? -15.007 0.730 17.124 1.00 97.69 190 PRO A N 1
ATOM 1559 C CA . PRO A 1 190 ? -15.649 2.047 17.076 1.00 97.69 190 PRO A CA 1
ATOM 1560 C C . PRO A 1 190 ? -15.041 3.018 18.101 1.00 97.69 190 PRO A C 1
ATOM 1562 O O . PRO A 1 190 ? -15.734 3.601 18.934 1.00 97.69 190 PRO A O 1
ATOM 1565 N N . PHE A 1 191 ? -13.716 3.113 18.101 1.00 98.00 191 PHE A N 1
ATOM 1566 C CA . PHE A 1 191 ? -12.944 4.035 18.922 1.00 98.00 191 PHE A CA 1
ATOM 1567 C C . PHE A 1 191 ? -11.537 4.218 18.341 1.00 98.00 191 PHE A C 1
ATOM 1569 O O . PHE A 1 191 ? -11.037 3.360 17.616 1.00 98.00 191 PHE A O 1
ATOM 1576 N N . GLY A 1 192 ? -10.883 5.327 18.694 1.00 97.75 192 GLY A N 1
ATOM 1577 C CA . GLY A 1 192 ? -9.495 5.618 18.325 1.00 97.75 192 GLY A CA 1
ATOM 1578 C C . GLY A 1 192 ? -8.463 5.108 19.335 1.00 97.75 192 GLY A C 1
ATOM 1579 O O . GLY A 1 192 ? -8.801 4.660 20.437 1.00 97.75 192 GLY A O 1
ATOM 1580 N N . LEU A 1 193 ? -7.183 5.246 18.982 1.00 97.50 193 LEU A N 1
ATOM 1581 C CA . LEU A 1 193 ? -6.041 4.810 19.790 1.00 97.50 193 LEU A CA 1
ATOM 1582 C C . LEU A 1 193 ? -6.086 5.362 21.222 1.00 97.50 193 LEU A C 1
ATOM 1584 O O . LEU A 1 193 ? -5.917 4.613 22.176 1.00 97.50 193 LEU A O 1
ATOM 1588 N N . SER A 1 194 ? -6.392 6.652 21.395 1.00 95.62 194 SER A N 1
ATOM 1589 C CA . SER A 1 194 ? -6.408 7.285 22.723 1.00 95.62 194 SER A CA 1
ATOM 1590 C C . SER A 1 194 ? -7.441 6.688 23.685 1.00 95.62 194 SER A C 1
ATOM 1592 O O . SER A 1 194 ? -7.279 6.792 24.903 1.00 95.62 194 SER A O 1
ATOM 1594 N N . PHE A 1 195 ? -8.523 6.102 23.160 1.00 97.06 195 PHE A N 1
ATOM 1595 C CA . PHE A 1 195 ? -9.472 5.336 23.964 1.00 97.06 195 PHE A CA 1
ATOM 1596 C C . PHE A 1 195 ? -8.940 3.925 24.217 1.00 97.06 195 PHE A C 1
ATOM 1598 O O . PHE A 1 195 ? -8.974 3.475 25.362 1.00 97.06 195 PHE A O 1
ATOM 1605 N N . ALA A 1 196 ? -8.430 3.259 23.176 1.00 96.81 196 ALA A N 1
ATOM 1606 C CA . ALA A 1 196 ? -7.894 1.901 23.248 1.00 96.81 196 ALA A CA 1
ATOM 1607 C C . ALA A 1 196 ? -6.810 1.762 24.333 1.00 96.81 196 ALA A C 1
ATOM 1609 O O . ALA A 1 196 ? -6.908 0.882 25.186 1.00 96.81 196 ALA A O 1
ATOM 1610 N N . GLU A 1 197 ? -5.866 2.705 24.392 1.00 96.06 197 GLU A N 1
ATOM 1611 C CA . GLU A 1 197 ? -4.769 2.733 25.375 1.00 96.06 197 GLU A CA 1
ATOM 1612 C C . GLU A 1 197 ? -5.234 2.809 26.834 1.00 96.06 197 GLU A C 1
ATOM 1614 O O . GLU A 1 197 ? -4.534 2.370 27.746 1.00 96.06 197 GLU A O 1
ATOM 1619 N N . LYS A 1 198 ? -6.418 3.381 27.075 1.00 95.94 198 LYS A N 1
ATOM 1620 C CA . LYS A 1 198 ? -6.997 3.545 28.419 1.00 95.94 198 LYS A CA 1
ATOM 1621 C C . LYS A 1 198 ? -8.007 2.456 28.764 1.00 95.94 198 LYS A C 1
ATOM 1623 O O . LYS A 1 198 ? -8.398 2.342 29.922 1.00 95.94 198 LYS A O 1
ATOM 1628 N N . ASN A 1 199 ? -8.448 1.684 27.774 1.00 95.81 199 ASN A N 1
ATOM 1629 C CA . ASN A 1 199 ? -9.548 0.730 27.889 1.00 95.81 199 ASN A CA 1
ATOM 1630 C C . ASN A 1 199 ? -9.156 -0.612 27.260 1.00 95.81 199 ASN A C 1
ATOM 1632 O O . ASN A 1 199 ? -9.866 -1.145 26.408 1.00 95.81 199 ASN A O 1
ATOM 1636 N N . LEU A 1 200 ? -8.020 -1.164 27.693 1.00 94.00 200 LEU A N 1
ATOM 1637 C CA . LEU A 1 200 ? -7.443 -2.384 27.123 1.00 94.00 200 LEU A CA 1
ATOM 1638 C C . LEU A 1 200 ? -8.412 -3.579 27.140 1.00 94.00 200 LEU A C 1
ATOM 1640 O O . LEU A 1 200 ? -8.433 -4.362 26.199 1.00 94.00 200 LEU A O 1
ATOM 1644 N N . GLU A 1 201 ? -9.259 -3.707 28.163 1.00 94.56 201 GLU A N 1
ATOM 1645 C CA . GLU A 1 201 ? -10.272 -4.774 28.225 1.00 94.56 201 GLU A CA 1
ATOM 1646 C C . GLU A 1 201 ? -11.304 -4.674 27.090 1.00 94.56 201 GLU A C 1
ATOM 1648 O O . GLU A 1 201 ? -11.713 -5.692 26.527 1.00 94.56 201 GLU A O 1
ATOM 1653 N N . SER A 1 202 ? -11.662 -3.454 26.673 1.00 95.31 202 SER A N 1
ATOM 1654 C CA . SER A 1 202 ? -12.507 -3.241 25.495 1.00 95.31 202 SER A CA 1
ATOM 1655 C C . SER A 1 202 ? -11.806 -3.734 24.233 1.00 95.31 202 SER A C 1
ATOM 1657 O O . SER A 1 202 ? -12.430 -4.420 23.431 1.00 95.31 202 SER A O 1
ATOM 1659 N N . VAL A 1 203 ? -10.508 -3.460 24.076 1.00 96.00 203 VAL A N 1
ATOM 1660 C CA . VAL A 1 203 ? -9.705 -3.951 22.943 1.00 96.00 203 VAL A CA 1
ATOM 1661 C C . VAL A 1 203 ? -9.632 -5.480 22.952 1.00 96.00 203 VAL A C 1
ATOM 1663 O O . VAL A 1 203 ? -9.960 -6.122 21.954 1.00 96.00 203 VAL A O 1
ATOM 1666 N N . LYS A 1 204 ? -9.293 -6.083 24.098 1.00 95.00 204 LYS A N 1
ATOM 1667 C CA . LYS A 1 204 ? -9.216 -7.543 24.274 1.00 95.00 204 LYS A CA 1
ATOM 1668 C C . LYS A 1 204 ? -10.512 -8.253 23.894 1.00 95.00 204 LYS A C 1
ATOM 1670 O O . LYS A 1 204 ? -10.450 -9.360 23.365 1.00 95.00 204 LYS A O 1
ATOM 1675 N N . SER A 1 205 ? -11.670 -7.628 24.121 1.00 95.88 205 SER A N 1
ATOM 1676 C CA . SER A 1 205 ? -12.962 -8.206 23.736 1.00 95.88 205 SER A CA 1
ATOM 1677 C C . SER A 1 205 ? -13.110 -8.405 22.219 1.00 95.88 205 SER A C 1
ATOM 1679 O O . SER A 1 205 ? -13.666 -9.418 21.798 1.00 95.88 205 SER A O 1
ATOM 1681 N N . TYR A 1 206 ? -12.548 -7.509 21.396 1.00 96.12 206 TYR A N 1
ATOM 1682 C CA . TYR A 1 206 ? -12.557 -7.638 19.932 1.00 96.12 206 TYR A CA 1
ATOM 1683 C C . TYR A 1 206 ? -11.578 -8.708 19.451 1.00 96.12 206 TYR A C 1
ATOM 1685 O O . TYR A 1 206 ? -11.931 -9.539 18.617 1.00 96.12 206 TYR A O 1
ATOM 1693 N N . TYR A 1 207 ? -10.381 -8.741 20.037 1.00 94.00 207 TYR A N 1
ATOM 1694 C CA . TYR A 1 207 ? -9.356 -9.742 19.731 1.00 94.00 207 TYR A CA 1
ATOM 1695 C C . TYR A 1 207 ? -9.591 -11.096 20.422 1.00 94.00 207 TYR A C 1
ATOM 1697 O O . TYR A 1 207 ? -8.743 -11.977 20.346 1.00 94.00 207 TYR A O 1
ATOM 1705 N N . LYS A 1 208 ? -10.721 -11.285 21.120 1.00 92.25 208 LYS A N 1
ATOM 1706 C CA . LYS A 1 208 ? -11.061 -12.522 21.851 1.00 92.25 208 LYS A CA 1
ATOM 1707 C C . LYS A 1 208 ? -9.954 -12.990 22.813 1.00 92.25 208 LYS A C 1
ATOM 1709 O O . LYS A 1 208 ? -9.773 -14.188 23.018 1.00 92.25 208 LYS A O 1
ATOM 1714 N N . GLY A 1 209 ? -9.236 -12.044 23.419 1.00 78.88 209 GLY A N 1
ATOM 1715 C CA . GLY A 1 209 ? -8.142 -12.314 24.357 1.00 78.88 209 GLY A CA 1
ATOM 1716 C C . GLY A 1 209 ? -6.786 -12.648 23.724 1.00 78.88 209 GLY A C 1
ATOM 1717 O O . GLY A 1 209 ? -5.901 -13.087 24.453 1.00 78.88 209 GLY A O 1
ATOM 1718 N N . ASP A 1 210 ? -6.605 -12.445 22.415 1.00 87.75 210 ASP A N 1
ATOM 1719 C CA . ASP A 1 210 ? -5.298 -12.578 21.756 1.00 87.75 210 ASP A CA 1
ATOM 1720 C C . ASP A 1 210 ? -4.260 -11.594 22.338 1.00 87.75 210 ASP A C 1
ATOM 1722 O O . ASP A 1 210 ? -4.591 -10.460 22.703 1.00 87.75 210 ASP A O 1
ATOM 1726 N N . LEU A 1 211 ? -2.992 -12.016 22.387 1.00 88.00 211 LEU A N 1
ATOM 1727 C CA . LEU A 1 211 ? -1.856 -11.210 22.846 1.00 88.00 211 LEU A CA 1
ATOM 1728 C C . LEU A 1 211 ? -1.637 -9.958 21.986 1.00 88.00 211 LEU A C 1
ATOM 1730 O O . LEU A 1 211 ? -1.097 -8.974 22.485 1.00 88.00 211 LEU A O 1
ATOM 1734 N N . ILE A 1 212 ? -2.099 -9.938 20.728 1.00 89.25 212 ILE A N 1
ATOM 1735 C CA . ILE A 1 212 ? -2.077 -8.729 19.885 1.00 89.25 212 ILE A CA 1
ATOM 1736 C C . ILE A 1 212 ? -2.793 -7.560 20.574 1.00 89.25 212 ILE A C 1
ATOM 1738 O O . ILE A 1 212 ? -2.356 -6.416 20.447 1.00 89.25 212 ILE A O 1
ATOM 1742 N N . ALA A 1 213 ? -3.837 -7.815 21.370 1.00 91.38 213 ALA A N 1
ATOM 1743 C CA . ALA A 1 213 ? -4.518 -6.758 22.113 1.00 91.38 213 ALA A CA 1
ATOM 1744 C C . ALA A 1 213 ? -3.582 -6.028 23.090 1.00 91.38 213 ALA A C 1
ATOM 1746 O O . ALA A 1 213 ? -3.762 -4.835 23.316 1.00 91.38 213 ALA A O 1
ATOM 1747 N N . GLU A 1 214 ? -2.564 -6.703 23.636 1.00 91.88 214 GLU A N 1
ATOM 1748 C CA . GLU A 1 214 ? -1.589 -6.114 24.566 1.00 91.88 214 GLU A CA 1
ATOM 1749 C C . GLU A 1 214 ? -0.699 -5.057 23.899 1.00 91.88 214 GLU A C 1
ATOM 1751 O O . GLU A 1 214 ? -0.159 -4.191 24.584 1.00 91.88 214 GLU A O 1
ATOM 1756 N N . THR A 1 215 ? -0.605 -5.059 22.565 1.00 92.69 215 THR A N 1
ATOM 1757 C CA . THR A 1 215 ? 0.153 -4.051 21.803 1.00 92.69 215 THR A CA 1
ATOM 1758 C C . THR A 1 215 ? -0.469 -2.654 21.870 1.00 92.69 215 THR A C 1
ATOM 1760 O O . THR A 1 215 ? 0.215 -1.680 21.578 1.00 92.69 215 THR A O 1
ATOM 1763 N N . TYR A 1 216 ? -1.726 -2.536 22.317 1.00 93.25 216 TYR A N 1
ATOM 1764 C CA . TYR A 1 216 ? -2.383 -1.255 22.592 1.00 93.25 216 TYR A CA 1
ATOM 1765 C C . TYR A 1 216 ? -2.005 -0.669 23.959 1.00 93.25 216 TYR A C 1
ATOM 1767 O O . TYR A 1 216 ? -2.593 0.330 24.373 1.00 93.25 216 TYR A O 1
ATOM 1775 N N . ASP A 1 217 ? -1.034 -1.246 24.677 1.00 86.88 217 ASP A N 1
ATOM 1776 C CA . ASP A 1 217 ? -0.435 -0.560 25.822 1.00 86.88 217 ASP A CA 1
ATOM 1777 C C . ASP A 1 217 ? 0.168 0.784 25.369 1.00 86.88 217 ASP A C 1
ATOM 1779 O O . ASP A 1 217 ? 0.686 0.905 24.265 1.00 86.88 217 ASP A O 1
ATOM 1783 N N . ALA A 1 218 ? 0.058 1.836 26.182 1.00 79.56 218 ALA A N 1
ATOM 1784 C CA . ALA A 1 218 ? 0.400 3.195 25.747 1.00 79.56 218 ALA A CA 1
ATOM 1785 C C . ALA A 1 218 ? 1.896 3.412 25.419 1.00 79.56 218 ALA A C 1
ATOM 1787 O O . ALA A 1 218 ? 2.291 4.501 24.992 1.00 79.56 218 ALA A O 1
ATOM 1788 N N . ARG A 1 219 ? 2.783 2.443 25.681 1.00 84.12 219 ARG A N 1
ATOM 1789 C CA . ARG A 1 219 ? 4.229 2.659 25.569 1.00 84.12 219 ARG A CA 1
ATOM 1790 C C . ARG A 1 219 ? 4.688 2.429 24.137 1.00 84.12 219 ARG A C 1
ATOM 1792 O O . ARG A 1 219 ? 4.905 1.307 23.702 1.00 84.12 219 ARG A O 1
ATOM 1799 N N . GLY A 1 220 ? 4.961 3.532 23.446 1.00 82.06 220 GLY A N 1
ATOM 1800 C CA . GLY A 1 220 ? 5.566 3.506 22.113 1.00 82.06 220 GLY A CA 1
ATOM 1801 C C . GLY A 1 220 ? 4.558 3.499 20.966 1.00 82.06 220 GLY A C 1
ATOM 1802 O O . GLY A 1 220 ? 4.979 3.518 19.810 1.00 82.06 220 GLY A O 1
ATOM 1803 N N . ASN A 1 221 ? 3.258 3.548 21.264 1.00 94.25 221 ASN A N 1
ATOM 1804 C CA . ASN A 1 221 ? 2.244 3.735 20.239 1.00 94.25 221 ASN A CA 1
ATOM 1805 C C . ASN A 1 221 ? 2.331 5.134 19.632 1.00 94.25 221 ASN A C 1
ATOM 1807 O O . ASN A 1 221 ? 2.631 6.124 20.305 1.00 94.25 221 ASN A O 1
ATOM 1811 N N . SER A 1 222 ? 2.049 5.225 18.338 1.00 94.75 222 SER A N 1
ATOM 1812 C CA . SER A 1 222 ? 2.064 6.498 17.628 1.00 94.75 222 SER A CA 1
ATOM 1813 C C . SER A 1 222 ? 1.094 6.504 16.456 1.00 94.75 222 SER A C 1
ATOM 1815 O O . SER A 1 222 ? 1.025 5.561 15.670 1.00 94.75 222 SER A O 1
ATOM 1817 N N . ILE A 1 223 ? 0.367 7.611 16.319 1.00 96.31 223 ILE A N 1
ATOM 1818 C CA . ILE A 1 223 ? -0.400 7.923 15.113 1.00 96.31 223 ILE A CA 1
ATOM 1819 C C . ILE A 1 223 ? 0.530 8.688 14.176 1.00 96.31 223 ILE A C 1
ATOM 1821 O O . ILE A 1 223 ? 1.158 9.671 14.582 1.00 96.31 223 ILE A O 1
ATOM 1825 N N . MET A 1 224 ? 0.626 8.244 12.925 1.00 95.56 224 MET A N 1
ATOM 1826 C CA . MET A 1 224 ? 1.435 8.936 11.926 1.00 95.56 224 MET A CA 1
ATOM 1827 C C . MET A 1 224 ? 0.913 10.358 11.684 1.00 95.56 224 MET A C 1
ATOM 1829 O O . MET A 1 224 ? -0.286 10.619 11.709 1.00 95.56 224 MET A O 1
ATOM 1833 N N . SER A 1 225 ? 1.817 11.300 11.421 1.00 91.56 225 SER A N 1
ATOM 1834 C CA . SER A 1 225 ? 1.504 12.739 11.400 1.00 91.56 225 SER A CA 1
ATOM 1835 C C . SER A 1 225 ? 0.661 13.205 10.207 1.00 91.56 225 SER A C 1
ATOM 1837 O O . SER A 1 225 ? 0.199 14.346 10.180 1.00 91.56 225 SER A O 1
ATOM 1839 N N . SER A 1 226 ? 0.467 12.350 9.204 1.00 95.38 226 SER A N 1
ATOM 1840 C CA . SER A 1 226 ? -0.252 12.657 7.968 1.00 95.38 226 SER A CA 1
ATOM 1841 C C . SER A 1 226 ? -1.118 11.462 7.561 1.00 95.38 226 SER A C 1
ATOM 1843 O O . SER A 1 226 ? -0.691 10.325 7.777 1.00 95.38 226 SER A O 1
ATOM 1845 N N . PRO A 1 227 ? -2.319 11.689 6.998 1.00 96.75 227 PRO A N 1
ATOM 1846 C CA . PRO A 1 227 ? -3.158 10.598 6.520 1.00 96.75 227 PRO A CA 1
ATOM 1847 C C . PRO A 1 227 ? -2.554 9.937 5.269 1.00 96.75 227 PRO A C 1
ATOM 1849 O O . PRO A 1 227 ? -1.748 10.538 4.550 1.00 96.75 227 PRO A O 1
ATOM 1852 N N . GLY A 1 228 ? -2.963 8.699 5.004 1.00 96.19 228 GLY A N 1
ATOM 1853 C CA . GLY A 1 228 ? -2.472 7.885 3.895 1.00 96.19 228 GLY A CA 1
ATOM 1854 C C . GLY A 1 228 ? -1.077 7.295 4.117 1.00 96.19 228 GLY A C 1
ATOM 1855 O O . GLY A 1 228 ? -0.475 7.417 5.188 1.00 96.19 228 GLY A O 1
ATOM 1856 N N . ALA A 1 229 ? -0.529 6.672 3.072 1.00 94.69 229 ALA A N 1
ATOM 1857 C CA . ALA A 1 229 ? 0.785 6.025 3.121 1.00 94.69 229 ALA A CA 1
ATOM 1858 C C . ALA A 1 229 ? 1.942 6.998 3.408 1.00 94.69 229 ALA A C 1
ATOM 1860 O O . ALA A 1 229 ? 2.944 6.633 4.029 1.00 94.69 229 ALA A O 1
ATOM 1861 N N . LYS A 1 230 ? 1.797 8.267 3.002 1.00 92.75 230 LYS A N 1
ATOM 1862 C CA . LYS A 1 230 ? 2.822 9.307 3.176 1.00 92.75 230 LYS A CA 1
ATOM 1863 C C . LYS A 1 230 ? 3.198 9.532 4.643 1.00 92.75 230 LYS A C 1
ATOM 1865 O O . LYS A 1 230 ? 4.358 9.831 4.920 1.00 92.75 230 LYS A O 1
ATOM 1870 N N . GLY A 1 231 ? 2.246 9.407 5.570 1.00 89.88 231 GLY A N 1
ATOM 1871 C CA . GLY A 1 231 ? 2.516 9.566 7.000 1.00 89.88 231 GLY A CA 1
ATOM 1872 C C . GLY A 1 231 ? 3.398 8.462 7.576 1.00 89.88 231 GLY A C 1
ATOM 1873 O O . GLY A 1 231 ? 4.171 8.729 8.490 1.00 89.88 231 GLY A O 1
ATOM 1874 N N . TYR A 1 232 ? 3.306 7.248 7.031 1.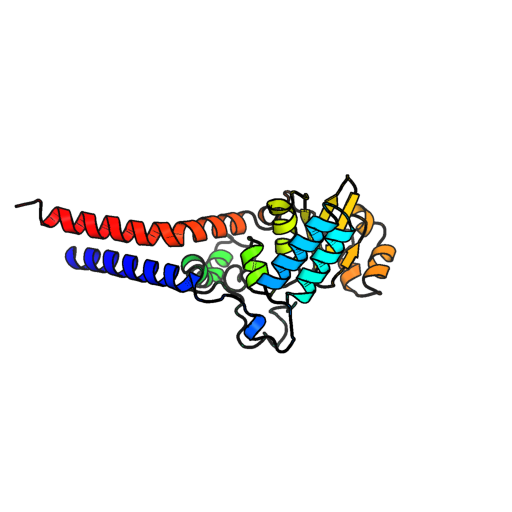00 92.38 232 TYR A N 1
ATOM 1875 C CA . TYR A 1 232 ? 4.013 6.072 7.535 1.00 92.38 232 TYR A CA 1
ATOM 1876 C C . TYR A 1 232 ? 5.489 6.057 7.132 1.00 92.38 232 TYR A C 1
ATOM 1878 O O . TYR A 1 232 ? 6.377 6.004 7.982 1.00 92.38 232 TYR A O 1
ATOM 1886 N N . ARG A 1 233 ? 5.769 6.142 5.827 1.00 88.38 233 ARG A N 1
ATOM 1887 C CA . ARG A 1 233 ? 7.136 6.150 5.286 1.00 88.38 233 ARG A CA 1
ATOM 1888 C C . ARG A 1 233 ? 7.259 7.216 4.189 1.00 88.38 233 ARG A C 1
ATOM 1890 O O . ARG A 1 233 ? 7.250 6.881 3.006 1.00 88.38 233 ARG A O 1
ATOM 1897 N N . PRO A 1 234 ? 7.417 8.508 4.542 1.00 90.00 234 PRO A N 1
ATOM 1898 C CA . PRO A 1 234 ? 7.377 9.611 3.575 1.00 90.00 234 PRO A CA 1
ATOM 1899 C C . PRO A 1 234 ? 8.465 9.522 2.499 1.00 90.00 234 PRO A C 1
ATOM 1901 O O . PRO A 1 234 ? 8.221 9.870 1.344 1.00 90.00 234 PRO A O 1
ATOM 1904 N N . LEU A 1 235 ? 9.660 9.039 2.859 1.00 88.44 235 LEU A N 1
ATOM 1905 C CA . LEU A 1 235 ? 10.741 8.838 1.897 1.00 88.44 235 LEU A CA 1
ATOM 1906 C C . LEU A 1 235 ? 10.437 7.674 0.945 1.00 88.44 235 LEU A C 1
ATOM 1908 O O . LEU A 1 235 ? 10.621 7.833 -0.256 1.00 88.44 235 LEU A O 1
ATOM 1912 N N . ALA A 1 236 ? 9.931 6.544 1.451 1.00 90.12 236 ALA A N 1
ATOM 1913 C CA . ALA A 1 236 ? 9.542 5.409 0.610 1.00 90.12 236 ALA A CA 1
ATOM 1914 C C . ALA A 1 236 ? 8.401 5.789 -0.345 1.00 90.12 236 ALA A C 1
ATOM 1916 O O . ALA A 1 236 ? 8.481 5.488 -1.530 1.00 90.12 236 ALA A O 1
ATOM 1917 N N . TYR A 1 237 ? 7.409 6.542 0.146 1.00 92.31 237 TYR A N 1
ATOM 1918 C CA . TYR A 1 237 ? 6.330 7.115 -0.661 1.00 92.31 237 TYR A CA 1
ATOM 1919 C C . TYR A 1 237 ? 6.876 7.970 -1.812 1.00 92.31 237 TYR A C 1
ATOM 1921 O O . TYR A 1 237 ? 6.504 7.776 -2.967 1.00 92.31 237 TYR A O 1
ATOM 1929 N N . LEU A 1 238 ? 7.811 8.883 -1.525 1.00 93.50 238 LEU A N 1
ATOM 1930 C CA . LEU A 1 238 ? 8.434 9.711 -2.560 1.00 93.50 238 LEU A CA 1
ATOM 1931 C C . LEU A 1 238 ? 9.259 8.877 -3.550 1.00 93.50 238 LEU A C 1
ATOM 1933 O O . LEU A 1 238 ? 9.185 9.109 -4.755 1.00 93.50 238 LEU A O 1
ATOM 1937 N N . ILE A 1 239 ? 10.044 7.918 -3.055 1.00 93.94 239 ILE A N 1
ATOM 1938 C CA . ILE A 1 239 ? 10.862 7.033 -3.890 1.00 93.94 239 ILE A CA 1
ATOM 1939 C C . ILE A 1 239 ? 9.978 6.215 -4.829 1.00 93.94 239 ILE A C 1
ATOM 1941 O O . ILE A 1 239 ? 10.304 6.125 -6.010 1.00 93.94 239 ILE A O 1
ATOM 1945 N N . GLU A 1 240 ? 8.866 5.661 -4.342 1.00 95.12 240 GLU A N 1
ATOM 1946 C CA . GLU A 1 240 ? 7.913 4.915 -5.165 1.00 95.12 240 GLU A CA 1
ATOM 1947 C C . GLU A 1 240 ? 7.392 5.801 -6.302 1.00 95.12 240 GLU A C 1
ATOM 1949 O O . GLU A 1 240 ? 7.580 5.472 -7.474 1.00 95.12 240 GLU A O 1
ATOM 1954 N N . GLN A 1 241 ? 6.861 6.985 -5.984 1.00 94.75 241 GLN A N 1
ATOM 1955 C CA . GLN A 1 241 ? 6.360 7.926 -6.993 1.00 94.75 241 GLN A CA 1
ATOM 1956 C C . GLN A 1 241 ? 7.415 8.292 -8.042 1.00 94.75 241 GLN A C 1
ATOM 1958 O O . GLN A 1 241 ? 7.154 8.250 -9.248 1.00 94.75 241 GLN A O 1
ATOM 1963 N N . LEU A 1 242 ? 8.629 8.624 -7.594 1.00 96.88 242 LEU A N 1
ATOM 1964 C CA . LEU A 1 242 ? 9.734 8.957 -8.488 1.00 96.88 242 LEU A CA 1
ATOM 1965 C C . LEU A 1 242 ? 10.145 7.760 -9.341 1.00 96.88 242 LEU A C 1
ATOM 1967 O O . LEU A 1 242 ? 10.395 7.933 -10.530 1.00 96.88 242 LEU A O 1
ATOM 1971 N N . ALA A 1 243 ? 10.186 6.551 -8.787 1.00 97.00 243 ALA A N 1
ATOM 1972 C CA . ALA A 1 243 ? 10.528 5.354 -9.539 1.00 97.00 243 ALA A CA 1
ATOM 1973 C C . ALA A 1 243 ? 9.475 5.046 -10.612 1.00 97.00 243 ALA A C 1
ATOM 1975 O O . ALA A 1 243 ? 9.833 4.697 -11.737 1.00 97.00 243 ALA A O 1
ATOM 1976 N N . TYR A 1 244 ? 8.183 5.198 -10.310 1.00 95.81 244 TYR A N 1
ATOM 1977 C CA . TYR A 1 244 ? 7.109 5.009 -11.294 1.00 95.81 244 TYR A CA 1
ATOM 1978 C C . TYR A 1 244 ? 7.118 6.070 -12.402 1.00 95.81 244 TYR A C 1
ATOM 1980 O O . TYR A 1 244 ? 6.745 5.765 -13.534 1.00 95.81 244 TYR A O 1
ATOM 1988 N N . ALA A 1 245 ? 7.600 7.284 -12.131 1.00 97.06 245 ALA A N 1
ATOM 1989 C CA . ALA A 1 245 ? 7.842 8.284 -13.171 1.00 97.06 245 ALA A CA 1
ATOM 1990 C C . ALA A 1 245 ? 9.124 7.980 -13.972 1.00 97.06 245 ALA A C 1
ATOM 1992 O O . ALA A 1 245 ? 9.127 7.960 -15.208 1.00 97.06 245 ALA A O 1
ATOM 1993 N N . PHE A 1 246 ? 10.232 7.706 -13.281 1.00 97.81 246 PHE A N 1
ATOM 1994 C CA . PHE A 1 246 ? 11.543 7.523 -13.897 1.00 97.81 246 PHE A CA 1
ATOM 1995 C C . PHE A 1 246 ? 11.673 6.232 -14.689 1.00 97.81 246 PHE A C 1
ATOM 1997 O O . PHE A 1 246 ? 12.456 6.221 -15.645 1.00 97.81 246 PHE A O 1
ATOM 2004 N N . LYS A 1 247 ? 10.870 5.196 -14.394 1.00 97.06 247 LYS A N 1
ATOM 2005 C CA . LYS A 1 247 ? 10.833 3.997 -15.239 1.00 97.06 247 LYS A CA 1
ATOM 2006 C C . LYS A 1 247 ? 10.527 4.361 -16.691 1.00 97.06 247 LYS A C 1
ATOM 2008 O O . LYS A 1 247 ? 11.103 3.741 -17.573 1.00 97.06 247 LYS A O 1
ATOM 2013 N N . TRP A 1 248 ? 9.747 5.420 -16.946 1.00 97.56 248 TRP A N 1
ATOM 2014 C CA . TRP A 1 248 ? 9.448 5.948 -18.286 1.00 97.56 248 TRP A CA 1
ATOM 2015 C C . TRP A 1 248 ? 10.425 7.017 -18.776 1.00 97.56 248 TRP A C 1
ATOM 2017 O O . TRP A 1 248 ? 10.846 6.991 -19.934 1.00 97.56 248 TRP A O 1
ATOM 2027 N N . ILE A 1 249 ? 10.801 7.960 -17.908 1.00 97.88 249 ILE A N 1
ATOM 2028 C CA . ILE A 1 249 ? 11.647 9.099 -18.295 1.00 97.88 249 ILE A CA 1
ATOM 2029 C C . ILE A 1 249 ? 13.052 8.635 -18.694 1.00 97.88 249 ILE A C 1
ATOM 2031 O O . ILE A 1 249 ? 13.586 9.112 -19.696 1.00 97.88 249 ILE A O 1
ATOM 2035 N N . VAL A 1 250 ? 13.655 7.701 -17.949 1.00 97.69 250 VAL A N 1
ATOM 2036 C CA . VAL A 1 250 ? 15.037 7.258 -18.200 1.00 97.69 250 VAL A CA 1
ATOM 2037 C C . VAL A 1 250 ? 15.184 6.603 -19.581 1.00 97.69 250 VAL A C 1
ATOM 2039 O O . VAL A 1 250 ? 16.065 7.031 -20.333 1.00 97.69 250 VAL A O 1
ATOM 2042 N N . PRO A 1 251 ? 14.335 5.640 -19.990 1.00 97.69 251 PRO A N 1
ATOM 2043 C CA . PRO A 1 251 ? 14.432 5.050 -21.323 1.00 97.69 251 PRO A CA 1
ATOM 2044 C C . PRO A 1 251 ? 14.241 6.068 -22.452 1.00 97.69 251 PRO A C 1
ATOM 2046 O O . PRO A 1 251 ? 15.025 6.078 -23.400 1.00 97.69 251 PRO A O 1
ATOM 2049 N N . ILE A 1 252 ? 13.268 6.981 -22.332 1.00 97.75 252 ILE A N 1
ATOM 2050 C CA . ILE A 1 252 ? 13.034 8.044 -23.326 1.00 97.75 252 ILE A CA 1
ATOM 2051 C C . ILE A 1 252 ? 14.255 8.965 -23.426 1.00 97.75 252 ILE A C 1
ATOM 2053 O O . ILE A 1 252 ? 14.720 9.273 -24.526 1.00 97.75 252 ILE A O 1
ATOM 2057 N N . PHE A 1 253 ? 14.818 9.369 -22.288 1.00 97.19 253 PHE A N 1
ATOM 2058 C CA . PHE A 1 253 ? 16.022 10.191 -22.250 1.00 97.19 253 PHE A CA 1
ATOM 2059 C C . PHE A 1 253 ? 17.207 9.500 -22.939 1.00 97.19 253 PHE A C 1
ATOM 2061 O O . PHE A 1 253 ? 17.895 10.125 -23.750 1.00 97.19 253 PHE A O 1
ATOM 2068 N N . LEU A 1 254 ? 17.412 8.201 -22.693 1.00 96.62 254 LEU A N 1
ATOM 2069 C CA . LEU A 1 254 ? 18.452 7.412 -23.361 1.00 96.62 254 LEU A CA 1
ATOM 2070 C C . LEU A 1 254 ? 18.271 7.384 -24.885 1.00 96.62 254 LEU A C 1
ATOM 2072 O O . LEU A 1 254 ? 19.262 7.500 -25.613 1.00 96.62 254 LEU A O 1
ATOM 2076 N N . LEU A 1 255 ? 17.029 7.306 -25.377 1.00 96.62 255 LEU A N 1
ATOM 2077 C CA . LEU A 1 255 ? 16.738 7.386 -26.811 1.00 96.62 255 LEU A CA 1
ATOM 2078 C C . LEU A 1 255 ? 17.080 8.756 -27.401 1.00 96.62 255 LEU A C 1
ATOM 2080 O O . LEU A 1 255 ? 17.715 8.828 -28.456 1.00 96.62 255 LEU A O 1
ATOM 2084 N N . VAL A 1 256 ? 16.704 9.844 -26.725 1.00 95.56 256 VAL A N 1
ATOM 2085 C CA . VAL A 1 256 ? 16.981 11.219 -27.179 1.00 95.56 256 VAL A CA 1
ATOM 2086 C C . VAL A 1 256 ? 18.485 11.499 -27.190 1.00 95.56 256 VAL A C 1
ATOM 2088 O O . VAL A 1 256 ? 19.023 12.009 -28.179 1.00 95.56 256 VAL A O 1
ATOM 2091 N N . VAL A 1 257 ? 19.202 11.123 -26.128 1.00 93.25 257 VAL A N 1
ATOM 2092 C CA . VAL A 1 257 ? 20.663 11.276 -26.053 1.00 93.25 257 VAL A CA 1
ATOM 2093 C C . VAL A 1 257 ? 21.347 10.421 -27.118 1.00 93.25 257 VAL A C 1
ATOM 2095 O O . VAL A 1 257 ? 22.175 10.935 -27.872 1.00 93.25 257 VAL A O 1
ATOM 2098 N N . GLY A 1 258 ? 20.964 9.149 -27.251 1.00 92.19 258 GLY A N 1
ATOM 2099 C CA . GLY A 1 258 ? 21.492 8.255 -28.284 1.00 92.19 258 GLY A CA 1
ATOM 2100 C C . GLY A 1 258 ? 21.298 8.812 -29.699 1.00 92.19 258 GLY A C 1
ATOM 2101 O O . GLY A 1 258 ? 22.250 8.860 -30.485 1.00 92.19 258 GLY A O 1
ATOM 2102 N N . SER A 1 259 ? 20.100 9.324 -29.992 1.00 91.38 259 SER A N 1
ATOM 2103 C CA . SER A 1 259 ? 19.729 9.889 -31.298 1.00 91.38 259 SER A CA 1
ATOM 2104 C C . SER A 1 259 ? 20.435 11.215 -31.592 1.00 91.38 259 SER A C 1
ATOM 2106 O O . SER A 1 259 ? 20.985 11.407 -32.676 1.00 91.38 259 SER A O 1
ATOM 2108 N N . SER A 1 260 ? 20.510 12.130 -30.622 1.00 89.50 260 SER A N 1
ATOM 2109 C CA . SER A 1 260 ? 21.196 13.422 -30.803 1.00 89.50 260 SER A CA 1
ATOM 2110 C C . SER A 1 260 ? 22.700 13.253 -31.056 1.00 89.50 260 SER A C 1
ATOM 2112 O O . SER A 1 260 ? 23.295 13.958 -31.879 1.00 89.50 260 SER A O 1
ATOM 2114 N N . LEU A 1 261 ? 23.327 12.270 -30.404 1.00 85.81 261 LEU A N 1
ATOM 2115 C CA . LEU A 1 261 ? 24.718 11.906 -30.653 1.00 85.81 261 LEU A CA 1
ATOM 2116 C C . LEU A 1 261 ? 24.904 11.259 -32.032 1.00 85.81 261 LEU A C 1
ATOM 2118 O O . LEU A 1 261 ? 25.971 11.422 -32.633 1.00 85.81 261 LEU A O 1
ATOM 2122 N N . TYR A 1 262 ? 23.898 10.544 -32.543 1.00 79.19 262 TYR A N 1
ATOM 2123 C CA . TYR A 1 262 ? 23.886 10.005 -33.903 1.00 79.19 262 TYR A CA 1
ATOM 2124 C C . TYR A 1 262 ? 23.844 11.134 -34.945 1.00 79.19 262 TYR A C 1
ATOM 2126 O O . TYR A 1 262 ? 24.714 11.192 -35.818 1.00 79.19 262 TYR A O 1
ATOM 2134 N N . TRP A 1 263 ? 22.932 12.098 -34.786 1.00 73.12 263 TRP A N 1
ATOM 2135 C CA . TRP A 1 263 ? 22.721 13.192 -35.743 1.00 73.12 263 TRP A CA 1
ATOM 2136 C C . TRP A 1 263 ? 23.919 14.135 -35.893 1.00 73.12 263 TRP A C 1
ATOM 2138 O O . TRP A 1 263 ? 24.282 14.503 -37.011 1.00 73.12 263 TRP A O 1
ATOM 2148 N N . LYS A 1 264 ? 24.622 14.453 -34.796 1.00 72.44 264 LYS A N 1
ATOM 2149 C CA . LYS A 1 264 ? 25.844 15.287 -34.824 1.00 72.44 264 LYS A CA 1
ATOM 2150 C C . LYS A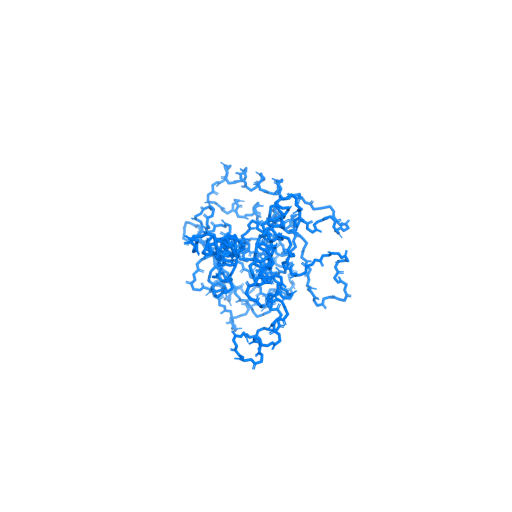 1 264 ? 26.983 14.707 -35.679 1.00 72.44 264 LYS A C 1
ATOM 2152 O O . LYS A 1 264 ? 27.944 15.420 -35.957 1.00 72.44 264 LYS A O 1
ATOM 2157 N N . LYS A 1 265 ? 26.921 13.426 -36.064 1.00 61.66 265 LYS A N 1
ATOM 2158 C CA . LYS A 1 265 ? 27.886 12.804 -36.987 1.00 61.66 265 LYS A CA 1
ATOM 2159 C C . LYS A 1 265 ? 27.531 13.046 -38.458 1.00 61.66 265 LYS A C 1
ATOM 2161 O O . LYS A 1 265 ? 28.446 13.145 -39.259 1.00 61.66 265 LYS A O 1
ATOM 2166 N N . PHE A 1 266 ? 26.245 13.156 -38.791 1.00 59.75 266 PHE A N 1
ATOM 2167 C CA . PHE A 1 266 ? 25.781 13.380 -40.164 1.00 59.75 266 PHE A CA 1
ATOM 2168 C C . PHE A 1 266 ? 25.710 14.868 -40.535 1.00 59.75 266 PHE A C 1
ATOM 2170 O O . PHE A 1 266 ? 25.942 15.208 -41.684 1.00 59.75 266 PHE A O 1
ATOM 2177 N N . GLY A 1 267 ? 25.483 15.765 -39.568 1.00 57.47 267 GLY A N 1
ATOM 2178 C CA . GLY A 1 267 ? 25.465 17.222 -39.788 1.00 57.47 267 GLY A CA 1
ATOM 2179 C C . GLY A 1 267 ? 26.837 17.919 -39.788 1.00 57.47 267 GLY A C 1
ATOM 2180 O O . GLY A 1 267 ? 26.893 19.126 -39.589 1.00 57.47 267 GLY A O 1
ATOM 2181 N N . ARG A 1 268 ? 27.944 17.174 -39.918 1.00 55.28 268 ARG A N 1
ATOM 2182 C CA . ARG A 1 268 ? 29.317 17.707 -40.074 1.00 55.28 268 ARG A CA 1
ATOM 2183 C C . ARG A 1 268 ? 29.945 17.264 -41.408 1.00 55.28 268 ARG A C 1
ATOM 2185 O O . ARG A 1 268 ? 31.129 16.934 -41.438 1.00 55.28 268 ARG A O 1
ATOM 2192 N N . CYS A 1 269 ? 29.132 17.181 -42.458 1.00 47.53 269 CYS A N 1
ATOM 2193 C CA . CYS A 1 269 ? 29.605 17.170 -43.843 1.00 47.53 269 CYS A CA 1
ATOM 2194 C C . CYS A 1 269 ? 29.525 18.593 -44.389 1.00 47.53 269 CYS A C 1
ATOM 2196 O O . CYS A 1 269 ? 28.531 19.271 -44.043 1.00 47.53 269 CYS A O 1
#

Solvent-accessible surface area (backbone atoms only — not comparable to full-atom values): 13940 Å² total; per-residue (Å²): 114,78,67,59,57,31,56,51,31,33,50,52,12,52,51,46,47,52,38,51,59,51,23,76,75,50,81,69,50,41,55,84,50,51,92,62,95,55,52,50,51,70,55,41,52,51,53,43,53,51,38,37,75,75,48,45,94,37,73,66,22,53,46,53,41,30,40,43,51,29,51,27,35,50,75,56,62,86,84,48,98,68,64,59,73,81,58,71,48,38,53,48,57,43,76,35,49,59,50,35,54,46,32,81,41,20,62,56,39,29,75,71,65,78,38,96,54,60,39,58,35,52,54,43,67,51,47,51,25,69,62,31,49,40,24,21,57,32,42,43,54,37,44,13,26,23,49,8,19,39,36,26,75,75,69,70,31,54,9,21,27,27,45,32,57,91,48,36,30,18,36,37,46,51,98,91,41,36,26,31,38,31,38,79,72,54,42,69,42,95,40,35,68,83,53,37,43,76,35,49,70,64,44,21,61,76,50,74,66,41,72,73,37,62,27,47,44,71,73,77,48,43,73,36,93,34,57,14,22,49,31,70,42,50,67,60,36,50,49,51,55,49,39,68,50,42,63,56,50,51,24,54,49,28,36,52,54,18,48,53,62,52,50,64,66,68,74,72,115

InterPro domains:
  IPR007562 Transglutaminase-like domain [PF04473] (129-189)

Secondary structure (DSSP, 8-state):
-HHHHHHHHHHHHHHHHHHHHHHTTS---GGGG-SS----HHHHHHHHHHHHHHH-SSHHHHHHHHHHHHHT-EE--TTSS---TT--SS--TTT-HHHHHHGGGHHHHHHTTS-S-S-TTTTPPPSSHHHHHHHTEE-HHHHHHHHHHHHHHTT---EEEEE-SS-EEEEEEETTEEEEEETTTTEEESS-HHHHTT-HHHHHHHTTT-GGGGGGSSSS-EE-SSSSHHHH-HHHHHHHHHHHHHHHHHHHHHHHHHHHHHHHHHTT-

Foldseek 3Di:
DLVVLLVVLLVVLVVLVVLLVVLVVDALAQCVLDPDDADALVVLVVQLVVLCVVPPQDPSSLLSNLQSLLSQADADDPPPPDDRPPQFQADDCSNFVVLVVCQVCLCVCVVVVVDPHSGCHRRDQDQALSSLSSHRYDHQQSSQLNCQACCCVPRVWFKWWKDFDVGIWIWTADPNWIWTRGSNLSDIHRHDLVVLQVCLVSQCVRVVNDCVSVSSNPPPMDTFPGTHSCSVPVVSVVVNVVSNVCSNVSSVVSNVVSVVSVVVVVVPD